Protein 6SER (pdb70)

Nearest PDB structures (foldseek):
  6ser-assembly1_A  TM=1.004E+00  e=2.095E-51  Homo sapiens
  2e3p-assembly2_B  TM=8.340E-01  e=2.502E-14  Homo sapiens
  2e3r-assembly2_B  TM=8.318E-01  e=3.324E-14  Homo sapiens
  2e3n-assembly1_A  TM=8.398E-01  e=6.956E-14  Homo sapiens
  6l1m-assembly1_A  TM=8.044E-01  e=4.265E-11  Homo sapiens

B-factor: mean 44.89, std 17.05, range [19.49, 134.87]

Secondary structure (DSSP, 8-state):
--S-SS------HHHHHHHHHHHH--TTEEEEEEETTEEEEEETT--TTSPPPEEEEEEESSS-HHHHHHHHH-HHHHHHH-SSEEEEEEEEEEETTEEEEEEEE---TTSPEEEEEEEEEEEEETTEEEEEEEEEE-TT----TTEEE-EEEEEEEEEEE-STT-EEEEEEEEEE--TT--HHHHHHHHHHHHHHHHHHHHHHHHHHHHHHHTS-TT--TTT-GGG----B--GGG-EE--S--

Solvent-accessible surface area: 13038 Å² total; per-residue (Å²): 147,25,22,10,222,165,70,10,98,51,11,83,81,94,36,7,112,51,2,69,65,39,10,96,35,137,138,31,19,60,91,65,73,80,175,84,44,5,13,0,49,13,53,34,92,129,75,70,187,46,25,9,35,8,7,0,84,0,98,1,105,73,3,34,2,95,20,0,3,11,0,26,4,4,50,104,4,54,116,142,42,20,79,75,9,67,80,17,70,29,19,3,63,27,51,99,41,0,5,0,3,15,50,3,48,114,18,98,181,133,45,100,43,4,0,14,2,16,0,35,2,25,42,70,70,84,68,33,37,1,8,13,31,5,2,4,101,4,97,146,63,83,93,118,190,72,22,25,35,1,1,4,28,29,14,1,28,1,0,47,39,77,33,127,153,18,1,8,0,4,54,0,6,32,41,10,13,70,54,98,44,60,58,138,34,18,3,122,40,46,37,154,91,11,18,118,58,6,68,83,9,30,138,6,2,80,136,4,77,120,30,9,116,168,61,129,42,158,79,43,32,35,80,78,54,142,60,26,108,42,84,80,25,55,64,107,84,12,62,23,27,75,27,118,143

CATH classification: 3.30.530.20

InterPro domains:
  IPR002913 START domain [PF01852] (37-223)
  IPR002913 START domain [PS50848] (42-224)
  IPR002913 START domain [SM00234] (21-226)
  IPR023393 START-like domain superfamily [G3DSA:3.30.530.20] (23-224)
  IPR041951 STARD10, START domain [cd08871] (19-241)
  IPR051213 START domain-containing lipid transfer [PTHR19308] (19-250)

Radius of gyration: 17.37 Å; Cα contacts (8 Å, |Δi|>4): 476; chains: 1; bounding box: 48×38×47 Å

Organism: Homo sapiens (NCBI:txid9606)

Foldseek 3Di:
DCLDPPFHDDDDPVNQVVVVCVQPDDVQWDWDDDDDQKTKTWGNPPPLQDAIKIKIKGWQAFAFLVLLVLLVQPQPCCVVQPPFWDDKDWAFAADLFKGKIKTWGADPPVDFIEMFIWIWGKDADVRKIKIKIWGWAAPVDDDDPRHQYKTWHMWMKIWAGPDPRIIMIMIITTIGSPDPDRSSNVVVVCRVCVVVVVVSSSVSSVCPVVVCVVPVVVQRCNVVVVNDPGHYDHRVSMGRDDNPD

Structure (mmCIF, N/CA/C/O backbone):
data_6SER
#
_entry.id   6SER
#
_cell.length_a   68.336
_cell.length_b   101.199
_cell.length_c   125.750
_cell.angle_alpha   90.000
_cell.angle_beta   90.000
_cell.angle_gamma   90.000
#
_symmetry.space_group_name_H-M   'I 2 2 2'
#
loop_
_entity.id
_entity.type
_entity.pdbx_description
1 polymer 'START domain-containing protein 10'
2 non-polymer 'PHOSPHATE ION'
3 non-polymer DI(HYDROXYETHYL)ETHER
4 non-polymer 'TRIETHYLENE GLYCOL'
5 water water
#
loop_
_atom_site.group_PDB
_atom_site.id
_atom_site.type_symbol
_atom_site.label_atom_id
_atom_site.label_alt_id
_atom_site.label_comp_id
_atom_site.label_asym_id
_atom_site.label_entity_id
_atom_site.label_seq_id
_atom_site.pdbx_PDB_ins_code
_atom_site.Cartn_x
_atom_site.Cartn_y
_atom_site.Cartn_z
_atom_site.occupancy
_atom_site.B_iso_or_equiv
_atom_site.auth_seq_id
_atom_site.auth_comp_id
_atom_site.auth_asym_id
_atom_site.auth_atom_id
_atom_site.pdbx_PDB_model_num
ATOM 1 N N . PRO A 1 15 ? -1.423 7.103 29.299 1.00 79.27 15 PRO A N 1
ATOM 2 C CA . PRO A 1 15 ? -0.999 7.880 30.451 1.00 79.56 15 PRO A CA 1
ATOM 3 C C . PRO A 1 15 ? -1.475 7.236 31.749 1.00 89.51 15 PRO A C 1
ATOM 4 O O . PRO A 1 15 ? -2.450 6.516 31.695 1.00 92.18 15 PRO A O 1
ATOM 8 N N . VAL A 1 16 ? -0.761 7.509 32.845 1.00 89.98 16 VAL A N 1
ATOM 9 C CA . VAL A 1 16 ? -1.133 6.988 34.187 1.00 91.31 16 VAL A CA 1
ATOM 10 C C . VAL A 1 16 ? -2.584 7.373 34.398 1.00 84.71 16 VAL A C 1
ATOM 11 O O . VAL A 1 16 ? -3.355 6.473 34.757 1.00 87.58 16 VAL A O 1
ATOM 15 N N . LEU A 1 17 ? -2.820 8.668 34.278 1.00 85.57 17 LEU A N 1
ATOM 16 C CA . LEU A 1 17 ? -4.221 9.073 34.205 1.00 85.97 17 LEU A CA 1
ATOM 17 C C . LEU A 1 17 ? -4.644 8.089 33.105 1.00 100.49 17 LEU A C 1
ATOM 18 O O . LEU A 1 17 ? -4.021 8.077 32.031 1.00 94.37 17 LEU A O 1
ATOM 23 N N . GLY A 1 18 ? -5.691 7.306 33.313 1.00 98.61 18 GLY A N 1
ATOM 24 C CA . GLY A 1 18 ? -5.854 6.229 32.316 1.00 89.84 18 GLY A CA 1
ATOM 25 C C . GLY A 1 18 ? -7.188 6.114 31.638 1.00 98.94 18 GLY A C 1
ATOM 26 O O . GLY A 1 18 ? -8.123 6.782 32.020 1.00 98.48 18 GLY A O 1
ATOM 27 N N . ARG A 1 19 ? -7.215 5.405 30.528 1.00 99.87 19 ARG A N 1
ATOM 28 C CA . ARG A 1 19 ? -8.556 5.216 29.946 1.00 101.32 19 ARG A CA 1
ATOM 29 C C . ARG A 1 19 ? -9.121 3.941 30.568 1.00 90.27 19 ARG A C 1
ATOM 30 O O . ARG A 1 19 ? -10.344 3.812 30.528 1.00 88.15 19 ARG A O 1
ATOM 38 N N . GLU A 1 20 ? -8.290 3.106 31.208 1.00 84.16 20 GLU A N 1
ATOM 39 C CA . GLU A 1 20 ? -8.912 1.840 31.702 1.00 85.58 20 GLU A CA 1
ATOM 40 C C . GLU A 1 20 ? -9.075 1.748 33.227 1.00 84.58 20 GLU A C 1
ATOM 41 O O . GLU A 1 20 ? -10.192 1.390 33.652 1.00 87.83 20 GLU A O 1
ATOM 47 N N . SER A 1 21 ? -8.059 2.074 34.031 1.00 77.93 21 SER A N 1
ATOM 48 C CA . SER A 1 21 ? -8.262 1.983 35.491 1.00 66.67 21 SER A CA 1
ATOM 49 C C . SER A 1 21 ? -7.200 2.755 36.257 1.00 52.59 21 SER A C 1
ATOM 50 O O . SER A 1 21 ? -6.281 3.196 35.689 1.00 53.05 21 SER A O 1
ATOM 53 N N . VAL A 1 22 ? -7.416 2.903 37.538 1.00 47.40 22 VAL A N 1
ATOM 54 C CA . VAL A 1 22 ? -6.508 3.604 38.383 1.00 36.95 22 VAL A CA 1
ATOM 55 C C . VAL A 1 22 ? -5.272 2.799 38.657 1.00 42.31 22 VAL A C 1
ATOM 56 O O . VAL A 1 22 ? -5.357 1.653 38.939 1.00 39.51 22 VAL A O 1
ATOM 60 N N . GLN A 1 23 ? -4.121 3.433 38.571 1.00 31.61 23 GLN A N 1
ATOM 61 C CA . GLN A 1 23 ? -2.862 2.750 38.815 1.00 38.02 23 GLN A CA 1
ATOM 62 C C . GLN A 1 23 ? -2.008 3.551 39.777 1.00 40.03 23 GLN A C 1
ATOM 63 O O . GLN A 1 23 ? -1.938 4.777 39.672 1.00 38.86 23 GLN A O 1
ATOM 69 N N . VAL A 1 24 ? -1.344 2.865 40.700 1.00 41.89 24 VAL A N 1
ATOM 70 C CA . VAL A 1 24 ? -0.288 3.566 41.446 1.00 41.58 24 VAL A CA 1
ATOM 71 C C . VAL A 1 24 ? 0.925 3.727 40.537 1.00 41.90 24 VAL A C 1
ATOM 72 O O . VAL A 1 24 ? 1.285 2.779 39.815 1.00 31.82 24 VAL A O 1
ATOM 76 N N . PRO A 1 25 ? 1.528 4.912 40.472 1.00 39.05 25 PRO A N 1
ATOM 77 C CA . PRO A 1 25 ? 2.603 5.147 39.501 1.00 51.94 25 PRO A CA 1
ATOM 78 C C . PRO A 1 25 ? 3.735 4.145 39.660 1.00 58.54 25 PRO A C 1
ATOM 79 O O . PRO A 1 25 ? 4.224 3.906 40.765 1.00 46.22 25 PRO A O 1
ATOM 83 N N . ASP A 1 26 ? 4.134 3.537 38.549 1.00 118.80 26 ASP A N 1
ATOM 84 C CA . ASP A 1 26 ? 5.242 2.604 38.602 1.00 119.96 26 ASP A CA 1
ATOM 85 C C . ASP A 1 26 ? 6.537 3.338 38.278 1.00 122.55 26 ASP A C 1
ATOM 86 O O . ASP A 1 26 ? 6.569 4.561 38.126 1.00 134.87 26 ASP A O 1
ATOM 91 N N . ASP A 1 27 ? 7.621 2.576 38.165 1.00 110.84 27 ASP A N 1
ATOM 92 C CA . ASP A 1 27 ? 8.935 3.183 38.004 1.00 92.62 27 ASP A CA 1
ATOM 93 C C . ASP A 1 27 ? 9.047 3.937 36.686 1.00 87.80 27 ASP A C 1
ATOM 94 O O . ASP A 1 27 ? 9.716 4.972 36.609 1.00 81.09 27 ASP A O 1
ATOM 99 N N . GLN A 1 28 ? 8.398 3.435 35.637 1.00 90.92 28 GLN A N 1
ATOM 100 C CA . GLN A 1 28 ? 8.456 4.111 34.347 1.00 89.47 28 GLN A CA 1
ATOM 101 C C . GLN A 1 28 ? 7.699 5.435 34.373 1.00 88.74 28 GLN A C 1
ATOM 102 O O . GLN A 1 28 ? 8.102 6.387 33.695 1.00 88.17 28 GLN A O 1
ATOM 108 N N . ASP A 1 29 ? 6.618 5.527 35.158 1.00 89.05 29 ASP A N 1
ATOM 109 C CA . ASP A 1 29 ? 5.852 6.771 35.216 1.00 83.67 29 ASP A CA 1
ATOM 110 C C . ASP A 1 29 ? 6.678 7.899 35.820 1.00 78.42 29 ASP A C 1
ATOM 111 O O . ASP A 1 29 ? 6.637 9.036 35.338 1.00 78.79 29 ASP A O 1
ATOM 116 N N . PHE A 1 30 ? 7.504 7.573 36.787 1.00 70.98 30 PHE A N 1
ATOM 117 C CA . PHE A 1 30 ? 8.397 8.559 37.418 1.00 62.06 30 PHE A CA 1
ATOM 118 C C . PHE A 1 30 ? 9.454 8.983 36.403 1.00 55.76 30 PHE A C 1
ATOM 119 O O . PHE A 1 30 ? 9.803 10.106 36.318 1.00 50.17 30 PHE A O 1
ATOM 127 N N . ARG A 1 31 ? 9.925 8.043 35.608 1.00 62.58 31 ARG A N 1
ATOM 128 C CA . ARG A 1 31 ? 10.961 8.323 34.595 1.00 63.20 31 ARG A CA 1
ATOM 129 C C . ARG A 1 31 ? 10.383 9.214 33.497 1.00 55.69 31 ARG A C 1
ATOM 130 O O . ARG A 1 31 ? 10.957 10.193 33.164 1.00 39.20 31 ARG A O 1
ATOM 138 N N . SER A 1 32 ? 9.204 8.887 33.027 1.00 52.44 32 SER A N 1
ATOM 139 C CA . SER A 1 32 ? 8.570 9.672 31.964 1.00 52.62 32 SER A CA 1
ATOM 140 C C . SER A 1 32 ? 8.366 11.081 32.462 1.00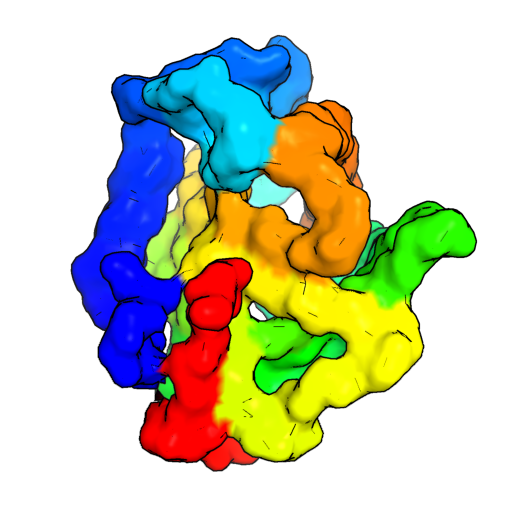 48.20 32 SER A C 1
ATOM 141 O O . SER A 1 32 ? 8.569 11.950 31.708 1.00 44.48 32 SER A O 1
ATOM 144 N N . PHE A 1 33 ? 7.879 11.226 33.676 1.00 40.85 33 PHE A N 1
ATOM 145 C CA . PHE A 1 33 ? 7.656 12.550 34.269 1.00 37.44 33 PHE A CA 1
ATOM 146 C C . PHE A 1 33 ? 8.959 13.323 34.346 1.00 32.52 33 PHE A C 1
ATOM 147 O O . PHE A 1 33 ? 8.986 14.375 33.919 1.00 36.42 33 PHE A O 1
ATOM 155 N N . ARG A 1 34 ? 10.006 12.759 34.866 1.00 31.83 34 ARG A N 1
ATOM 156 C CA . ARG A 1 34 ? 11.255 13.514 34.920 1.00 35.41 34 ARG A CA 1
ATOM 157 C C . ARG A 1 34 ? 11.740 13.855 33.518 1.00 44.52 34 ARG A C 1
ATOM 158 O O . ARG A 1 34 ? 12.146 14.991 33.243 1.00 40.21 34 ARG A O 1
ATOM 166 N N . SER A 1 35 ? 11.698 12.878 32.614 1.00 39.67 35 SER A N 1
ATOM 167 C CA . SER A 1 35 ? 12.088 13.137 31.237 1.00 42.95 35 SER A CA 1
ATOM 168 C C . SER A 1 35 ? 11.240 14.251 30.638 1.00 43.64 35 SER A C 1
ATOM 169 O O . SER A 1 35 ? 11.743 15.088 29.881 1.00 44.91 35 SER A O 1
ATOM 172 N N . GLU A 1 36 ? 9.959 14.304 31.005 1.00 36.57 36 GLU A N 1
ATOM 173 C CA . GLU A 1 36 ? 9.090 15.367 30.516 1.00 30.56 36 GLU A CA 1
ATOM 174 C C . GLU A 1 36 ? 9.558 16.731 31.014 1.00 45.37 36 GLU A C 1
ATOM 175 O O . GLU A 1 36 ? 9.560 17.712 30.260 1.00 44.26 36 GLU A O 1
ATOM 181 N N . CYS A 1 37 ? 9.964 16.809 32.284 1.00 39.04 37 CYS A N 1
ATOM 182 C CA . CYS A 1 37 ? 10.453 18.071 32.838 1.00 43.22 37 CYS A CA 1
ATOM 183 C C . CYS A 1 37 ? 11.744 18.519 32.159 1.00 36.42 37 CYS A C 1
ATOM 184 O O . CYS A 1 37 ? 11.890 19.696 31.811 1.00 41.23 37 CYS A O 1
ATOM 187 N N . GLU A 1 38 ? 12.685 17.592 31.955 1.00 36.21 38 GLU A N 1
ATOM 188 C CA . GLU A 1 38 ? 13.980 17.927 31.368 1.00 43.03 38 GLU A CA 1
ATOM 189 C C . GLU A 1 38 ? 13.903 18.164 29.862 1.00 49.93 38 GLU A C 1
ATOM 190 O O . GLU A 1 38 ? 14.833 18.744 29.287 1.00 50.03 38 GLU A O 1
ATOM 196 N N . ALA A 1 39 ? 12.835 17.713 29.210 1.00 46.57 39 ALA A N 1
ATOM 197 C CA . ALA A 1 39 ? 12.726 17.853 27.767 1.00 43.36 39 ALA A CA 1
ATOM 198 C C . ALA A 1 39 ? 12.493 19.309 27.385 1.00 46.43 39 ALA A C 1
ATOM 199 O O . ALA A 1 39 ? 11.752 20.034 28.055 1.00 42.21 39 ALA A O 1
ATOM 201 N N . GLU A 1 40 ? 13.136 19.742 26.303 1.00 39.80 40 GLU A N 1
ATOM 202 C CA . GLU A 1 40 ? 12.895 21.072 25.757 1.00 40.02 40 GLU A CA 1
ATOM 203 C C . GLU A 1 40 ? 12.227 21.053 24.399 1.00 35.71 40 GLU A C 1
ATOM 204 O O . GLU A 1 40 ? 11.410 21.932 24.116 1.00 36.27 40 GLU A O 1
ATOM 210 N N . VAL A 1 41 ? 12.572 20.092 23.542 1.00 36.89 41 VAL A N 1
ATOM 211 C CA . VAL A 1 41 ? 11.884 19.971 22.269 1.00 45.68 41 VAL A CA 1
ATOM 212 C C . VAL A 1 41 ? 10.400 19.764 22.529 1.00 53.91 41 VAL A C 1
ATOM 213 O O . VAL A 1 41 ? 9.999 19.017 23.435 1.00 45.00 41 VAL A O 1
ATOM 217 N N . GLY A 1 42 ? 9.573 20.449 21.746 1.00 51.36 42 GLY A N 1
ATOM 218 C CA . GLY A 1 42 ? 8.151 20.435 21.959 1.00 49.36 42 GLY A CA 1
ATOM 219 C C . GLY A 1 42 ? 7.667 21.401 23.013 1.00 50.25 42 GLY A C 1
ATOM 220 O O . GLY A 1 42 ? 6.472 21.395 23.331 1.00 52.47 42 GLY A O 1
ATOM 221 N N . TRP A 1 43 ? 8.555 22.215 23.573 1.00 44.25 43 TRP A N 1
ATOM 222 C CA . TRP A 1 43 ? 8.193 23.277 24.500 1.00 47.24 43 TRP A CA 1
ATOM 223 C C . TRP A 1 43 ? 8.693 24.609 23.958 1.00 44.81 43 TRP A C 1
ATOM 224 O O . TRP A 1 43 ? 9.827 24.713 23.482 1.00 50.54 43 TRP A O 1
ATOM 235 N N . ASN A 1 44 ? 7.844 25.623 24.035 1.00 40.57 44 ASN A N 1
ATOM 236 C CA . ASN A 1 44 ? 8.208 26.978 23.661 1.00 41.11 44 ASN A CA 1
ATOM 237 C C . ASN A 1 44 ? 8.329 27.814 24.921 1.00 45.23 44 ASN A C 1
ATOM 238 O O . ASN A 1 44 ? 7.463 27.744 25.799 1.00 45.04 44 ASN A O 1
ATOM 243 N N . LEU A 1 45 ? 9.404 28.588 25.009 1.00 45.23 45 LEU A N 1
ATOM 244 C CA . LEU A 1 45 ? 9.569 29.525 26.105 1.00 45.67 45 LEU A CA 1
ATOM 245 C C . LEU A 1 45 ? 8.574 30.669 25.960 1.00 42.18 45 LEU A C 1
ATOM 246 O O . LEU A 1 45 ? 8.353 31.189 24.865 1.00 48.12 45 LEU A O 1
ATOM 251 N N . THR A 1 46 ? 7.988 31.063 27.081 1.00 39.66 46 THR A N 1
ATOM 252 C CA . THR A 1 46 ? 6.939 32.069 27.158 1.00 41.34 46 THR A CA 1
ATOM 253 C C . THR A 1 46 ? 7.275 33.201 28.118 1.00 43.65 46 THR A C 1
ATOM 254 O O . THR A 1 46 ? 6.773 34.316 27.949 1.00 47.47 46 THR A O 1
ATOM 258 N N . TYR A 1 47 ? 8.138 32.945 29.099 1.00 43.13 47 TYR A N 1
ATOM 259 C CA . TYR A 1 47 ? 8.525 33.912 30.112 1.00 35.13 47 TYR A CA 1
ATOM 260 C C . TYR A 1 47 ? 9.884 33.484 30.649 1.00 48.65 47 TYR A C 1
ATOM 261 O O . TYR A 1 47 ? 10.218 32.296 30.640 1.00 46.97 47 TYR A O 1
ATOM 270 N N . SER A 1 48 ? 10.673 34.463 31.098 1.00 52.87 48 SER A N 1
ATOM 271 C CA . SER A 1 48 ? 11.999 34.194 31.649 1.00 49.70 48 SER A CA 1
ATOM 272 C C . SER A 1 48 ? 12.576 35.443 32.303 1.00 58.27 48 SER A C 1
ATOM 273 O O . SER A 1 48 ? 13.152 36.299 31.623 1.00 63.59 48 SER A O 1
ATOM 276 N N . ARG A 1 49 ? 12.433 35.549 33.620 1.00 53.81 49 ARG A N 1
ATOM 277 C CA . ARG A 1 49 ? 12.888 36.721 34.354 1.00 58.01 49 ARG A CA 1
ATOM 278 C C . ARG A 1 49 ? 13.213 36.302 35.778 1.00 65.89 49 ARG A C 1
ATOM 279 O O . ARG A 1 49 ? 12.378 35.688 36.448 1.00 67.81 49 ARG A O 1
ATOM 287 N N . ALA A 1 50 ? 14.424 36.625 36.227 1.00 68.89 50 ALA A N 1
ATOM 288 C CA . ALA A 1 50 ? 14.822 36.424 37.619 1.00 69.28 50 ALA A CA 1
ATOM 289 C C . ALA A 1 50 ? 14.731 34.950 38.015 1.00 70.86 50 ALA A C 1
ATOM 290 O O . ALA A 1 50 ? 14.128 34.592 39.031 1.00 67.06 50 ALA A O 1
ATOM 292 N N . GLY A 1 51 ? 15.332 34.090 37.191 1.00 59.86 51 GLY A N 1
ATOM 293 C CA . GLY A 1 51 ? 15.413 32.672 37.476 1.00 57.74 51 GLY A CA 1
ATOM 294 C C . GLY A 1 51 ? 14.136 31.871 37.292 1.00 56.27 51 GLY A C 1
ATOM 295 O O . GLY A 1 51 ? 14.168 30.649 37.473 1.00 52.78 51 GLY A O 1
ATOM 296 N N . VAL A 1 52 ? 13.017 32.502 36.948 1.00 49.68 52 VAL A N 1
ATOM 297 C CA . VAL A 1 52 ? 11.759 31.806 36.699 1.00 46.99 52 VAL A CA 1
ATOM 298 C C . VAL A 1 52 ? 11.485 31.820 35.202 1.00 50.19 52 VAL A C 1
ATOM 299 O O . VAL A 1 52 ? 11.492 32.889 34.578 1.00 47.47 52 VAL A O 1
ATOM 303 N N . SER A 1 53 ? 11.228 30.641 34.631 1.00 40.42 53 SER A N 1
ATOM 304 C CA . SER A 1 53 ? 10.832 30.531 33.231 1.00 44.11 53 SER A CA 1
ATOM 305 C C . SER A 1 53 ? 9.582 29.671 33.098 1.00 45.53 53 SER A C 1
ATOM 306 O O . SER A 1 53 ? 9.349 28.748 33.886 1.00 42.69 53 SER A O 1
ATOM 309 N N . VAL A 1 54 ? 8.783 29.986 32.079 1.00 33.64 54 VAL A N 1
ATOM 310 C CA . VAL A 1 54 ? 7.535 29.292 31.777 1.00 37.00 54 VAL A CA 1
ATOM 311 C C . VAL A 1 54 ? 7.591 28.798 30.334 1.00 38.82 54 VAL A C 1
ATOM 312 O O . VAL A 1 54 ? 7.919 29.566 29.422 1.00 38.22 54 VAL A O 1
ATOM 316 N N . TRP A 1 55 ? 7.285 27.516 30.133 1.00 37.47 55 TRP A N 1
ATOM 317 C CA . TRP A 1 55 ? 7.155 26.919 28.813 1.00 36.02 55 TRP A CA 1
ATOM 318 C C . TRP A 1 55 ? 5.728 26.422 28.597 1.00 45.49 55 TRP A C 1
ATOM 319 O O . TRP A 1 55 ? 4.971 26.201 29.548 1.00 33.19 55 TRP A O 1
ATOM 330 N N . VAL A 1 56 ? 5.351 26.314 27.353 1.00 40.34 56 VAL A N 1
ATOM 331 C CA . VAL A 1 56 ? 4.054 25.837 26.994 1.00 46.11 56 VAL A CA 1
ATOM 332 C C . VAL A 1 56 ? 4.269 24.779 25.939 1.00 41.56 56 VAL A C 1
ATOM 333 O O . VAL A 1 56 ? 5.143 24.909 25.151 1.00 51.45 56 VAL A O 1
ATOM 337 N N . GLN A 1 57 ? 3.496 23.717 25.942 1.00 46.55 57 GLN A N 1
ATOM 338 C CA . GLN A 1 57 ? 3.698 22.647 24.949 1.00 56.95 57 GLN A CA 1
ATOM 339 C C . GLN A 1 57 ? 3.445 23.156 23.538 1.00 69.15 57 GLN A C 1
ATOM 340 O O . GLN A 1 57 ? 2.398 23.686 23.266 1.00 74.83 57 GLN A O 1
ATOM 346 N N . ALA A 1 58 ? 4.513 23.040 22.770 1.00 74.57 58 ALA A N 1
ATOM 347 C CA . ALA A 1 58 ? 4.658 23.557 21.410 1.00 68.35 58 ALA A CA 1
ATOM 348 C C . ALA A 1 58 ? 3.738 22.766 20.538 1.00 76.83 58 ALA A C 1
ATOM 349 O O . ALA A 1 58 ? 4.151 21.747 20.030 1.00 82.38 58 ALA A O 1
ATOM 351 N N . VAL A 1 59 ? 2.518 23.250 20.515 1.00 81.24 59 VAL A N 1
ATOM 352 C CA . VAL A 1 59 ? 1.395 22.781 19.669 1.00 85.74 59 VAL A CA 1
ATOM 353 C C . VAL A 1 59 ? 0.592 24.041 19.363 1.00 88.69 59 VAL A C 1
ATOM 354 O O . VAL A 1 59 ? -0.075 24.062 18.346 1.00 88.72 59 VAL A O 1
ATOM 358 N N . GLU A 1 60 ? 0.611 25.026 20.277 1.00 89.19 60 GLU A N 1
ATOM 359 C CA . GLU A 1 60 ? -0.091 26.348 20.278 1.00 84.32 60 GLU A CA 1
ATOM 360 C C . GLU A 1 60 ? -1.367 26.350 19.419 1.00 88.96 60 GLU A C 1
ATOM 361 O O . GLU A 1 60 ? -1.503 27.190 18.538 1.00 92.82 60 GLU A O 1
ATOM 367 N N . MET A 1 61 ? -2.261 25.417 19.729 1.00 89.65 61 MET A N 1
ATOM 368 C CA . MET A 1 61 ? -3.581 25.155 19.142 1.00 88.40 61 MET A CA 1
ATOM 369 C C . MET A 1 61 ? -4.455 25.595 20.285 1.00 85.82 61 MET A C 1
ATOM 370 O O . MET A 1 61 ? -4.524 24.841 21.246 1.00 84.69 61 MET A O 1
ATOM 375 N N . ASP A 1 62 ? -5.063 26.765 20.200 1.00 84.02 62 ASP A N 1
ATOM 376 C CA . ASP A 1 62 ? -5.673 27.260 21.453 1.00 81.56 62 ASP A CA 1
ATOM 377 C C . ASP A 1 62 ? -7.010 26.587 21.723 1.00 80.80 62 ASP A C 1
ATOM 378 O O . ASP A 1 62 ? -7.595 26.879 22.729 1.00 76.56 62 ASP A O 1
ATOM 383 N N . ARG A 1 63 ? -7.436 25.670 20.871 1.00 76.11 63 ARG A N 1
ATOM 384 C CA . ARG A 1 63 ? -8.672 25.013 21.222 1.00 65.84 63 ARG A CA 1
ATOM 385 C C . ARG A 1 63 ? -8.574 24.042 22.419 1.00 67.65 63 ARG A C 1
ATOM 386 O O . ARG A 1 63 ? -9.490 23.907 23.172 1.00 64.10 63 ARG A O 1
ATOM 394 N N . THR A 1 64 ? -7.458 23.364 22.572 1.00 63.12 64 THR A N 1
ATOM 395 C CA . THR A 1 64 ? -7.259 22.344 23.588 1.00 66.15 64 THR A CA 1
ATOM 396 C C . THR A 1 64 ? -6.544 22.901 24.816 1.00 54.30 64 THR A C 1
ATOM 397 O O . THR A 1 64 ? -6.034 24.024 24.837 1.00 50.39 64 THR A O 1
ATOM 401 N N . LEU A 1 65 ? -6.508 22.078 25.854 1.00 46.81 65 LEU A N 1
ATOM 402 C CA . LEU A 1 65 ? -5.843 22.447 27.092 1.00 50.41 65 LEU A CA 1
ATOM 403 C C . LEU A 1 65 ? -4.357 22.137 26.975 1.00 43.27 65 LEU A C 1
ATOM 404 O O . LEU A 1 65 ? -3.974 20.997 26.693 1.00 42.31 65 LEU A O 1
ATOM 409 N N . HIS A 1 66 ? -3.524 23.146 27.183 1.00 41.07 66 HIS A N 1
ATOM 410 C CA . HIS A 1 66 ? -2.088 22.988 27.015 1.00 44.08 66 HIS A CA 1
ATOM 411 C C . HIS A 1 66 ? -1.425 22.587 28.325 1.00 43.54 66 HIS A C 1
ATOM 412 O O . HIS A 1 66 ? -1.813 23.048 29.403 1.00 45.85 66 HIS A O 1
ATOM 419 N N . LYS A 1 67 ? -0.435 21.706 28.221 1.00 41.27 67 LYS A N 1
ATOM 420 C CA . LYS A 1 67 ? 0.452 21.439 29.340 1.00 44.41 67 LYS A CA 1
ATOM 421 C C . LYS A 1 67 ? 1.365 22.637 29.571 1.00 48.23 67 LYS A C 1
ATOM 422 O O . LYS A 1 67 ? 1.857 23.253 28.624 1.00 43.70 67 LYS A O 1
ATOM 428 N N . ILE A 1 68 ? 1.575 22.971 30.843 1.00 43.19 68 ILE A N 1
ATOM 429 C CA . ILE A 1 68 ? 2.368 24.121 31.264 1.00 37.76 68 ILE A CA 1
ATOM 430 C C . ILE A 1 68 ? 3.556 23.604 32.062 1.00 41.51 68 ILE A C 1
ATOM 431 O O . ILE A 1 68 ? 3.433 22.629 32.810 1.00 39.99 68 ILE A O 1
ATOM 436 N N . LYS A 1 69 ? 4.704 24.253 31.900 1.00 35.45 69 LYS A N 1
ATOM 437 C CA . LYS A 1 69 ? 5.921 23.896 32.617 1.00 35.02 69 LYS A CA 1
ATOM 438 C C . LYS A 1 69 ? 6.534 25.165 33.185 1.00 33.35 69 LYS A C 1
ATOM 439 O O . LYS A 1 69 ? 6.663 26.166 32.474 1.00 35.12 69 LYS A O 1
ATOM 445 N N . CYS A 1 70 ? 6.896 25.143 34.462 1.00 32.19 70 CYS A N 1
ATOM 446 C CA . CYS A 1 70 ? 7.496 26.315 35.092 1.00 33.15 70 CYS A CA 1
ATOM 447 C C . CYS A 1 70 ? 8.692 25.884 35.930 1.00 37.44 70 CYS A C 1
ATOM 448 O O . CYS A 1 70 ? 8.564 25.030 36.813 1.00 40.64 70 CYS A O 1
ATOM 451 N N . ARG A 1 71 ? 9.844 26.486 35.654 1.00 33.23 71 ARG A N 1
ATOM 452 C CA . ARG A 1 71 ? 11.113 26.139 36.273 1.00 28.84 71 ARG A CA 1
ATOM 453 C C . ARG A 1 71 ? 11.606 27.322 37.096 1.00 41.47 71 ARG A C 1
ATOM 454 O O . ARG A 1 71 ? 11.526 28.473 36.654 1.00 37.85 71 ARG A O 1
ATOM 462 N N . MET A 1 72 ? 12.099 27.046 38.301 1.00 39.84 72 MET A N 1
ATOM 463 C CA . MET A 1 72 ? 12.544 28.116 39.185 1.00 41.24 72 MET A CA 1
ATOM 464 C C . MET A 1 72 ? 13.814 27.716 39.919 1.00 41.90 72 MET A C 1
ATOM 465 O O . MET A 1 72 ? 13.855 26.682 40.592 1.00 39.01 72 MET A O 1
ATOM 470 N N . GLU A 1 73 ? 14.838 28.551 39.798 1.00 41.54 73 GLU A N 1
ATOM 471 C CA . GLU A 1 73 ? 16.116 28.330 40.454 1.00 42.36 73 GLU A CA 1
ATOM 472 C C . GLU A 1 73 ? 16.045 28.887 41.869 1.00 50.19 73 GLU A C 1
ATOM 473 O O . GLU A 1 73 ? 15.710 30.061 42.063 1.00 49.21 73 GLU A O 1
ATOM 479 N N . CYS A 1 74 ? 16.341 28.046 42.853 1.00 44.02 74 CYS A N 1
ATOM 480 C CA . CYS A 1 74 ? 16.312 28.434 44.261 1.00 47.55 74 CYS A CA 1
ATOM 481 C C . CYS A 1 74 ? 17.751 28.423 44.764 1.00 52.04 74 CYS A C 1
ATOM 482 O O . CYS A 1 74 ? 18.313 27.359 45.048 1.00 48.36 74 CYS A O 1
ATOM 485 N N . CYS A 1 75 ? 18.351 29.607 44.864 1.00 47.05 75 CYS A N 1
ATOM 486 C CA . CYS A 1 75 ? 19.773 29.665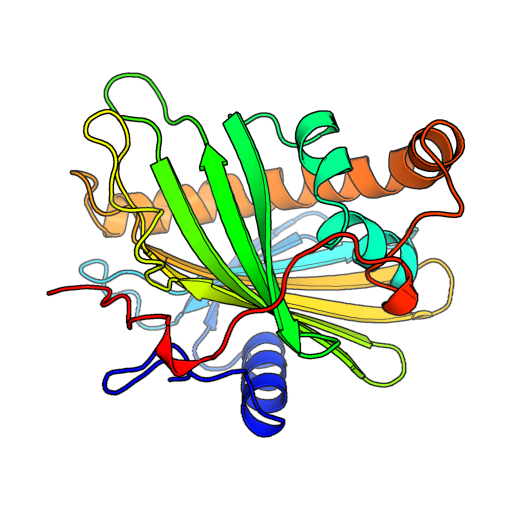 45.173 1.00 57.16 75 CYS A CA 1
ATOM 487 C C . CYS A 1 75 ? 20.063 29.400 46.643 1.00 54.27 75 CYS A C 1
ATOM 488 O O . CYS A 1 75 ? 21.165 28.944 46.963 1.00 56.82 75 CYS A O 1
ATOM 491 N N . ASP A 1 76 ? 19.094 29.639 47.539 1.00 49.71 76 ASP A N 1
ATOM 492 C CA . ASP A 1 76 ? 19.353 29.603 48.974 1.00 48.88 76 ASP A CA 1
ATOM 493 C C . ASP A 1 76 ? 18.352 28.745 49.743 1.00 53.94 76 ASP A C 1
ATOM 494 O O . ASP A 1 76 ? 18.200 28.932 50.955 1.00 51.68 76 ASP A O 1
ATOM 499 N N . VAL A 1 77 ? 17.656 27.820 49.083 1.00 42.16 77 VAL A N 1
ATOM 500 C CA . VAL A 1 77 ? 16.873 26.831 49.826 1.00 43.29 77 VAL A CA 1
ATOM 501 C C . VAL A 1 77 ? 17.270 25.438 49.346 1.00 35.61 77 VAL A C 1
ATOM 502 O O . VAL A 1 77 ? 17.381 25.200 48.135 1.00 42.61 77 VAL A O 1
ATOM 506 N N . PRO A 1 78 ? 17.540 24.502 50.249 1.00 35.68 78 PRO A N 1
ATOM 507 C CA . PRO A 1 78 ? 17.923 23.154 49.822 1.00 42.33 78 PRO A CA 1
ATOM 508 C C . PRO A 1 78 ? 16.726 22.358 49.321 1.00 34.56 78 PRO A C 1
ATOM 509 O O . PRO A 1 78 ? 15.568 22.660 49.619 1.00 35.57 78 PRO A O 1
ATOM 513 N N . ALA A 1 79 ? 17.041 21.320 48.538 1.00 31.39 79 ALA A N 1
ATOM 514 C CA . ALA A 1 79 ? 16.010 20.472 47.945 1.00 35.71 79 ALA A CA 1
ATOM 515 C C . ALA A 1 79 ? 15.101 19.854 49.004 1.00 39.55 79 ALA A C 1
ATOM 516 O O . ALA A 1 79 ? 13.889 19.735 48.794 1.00 26.69 79 ALA A O 1
ATOM 518 N N . GLU A 1 80 ? 15.671 19.437 50.142 1.00 32.19 80 GLU A N 1
ATOM 519 C CA . GLU A 1 80 ? 14.873 18.788 51.177 1.00 29.95 80 GLU A CA 1
ATOM 520 C C . GLU A 1 80 ? 13.846 19.741 51.765 1.00 33.07 80 GLU A C 1
ATOM 521 O O . GLU A 1 80 ? 12.745 19.314 52.127 1.00 37.24 80 GLU A O 1
ATOM 527 N N . THR A 1 81 ? 14.176 21.029 51.859 1.00 30.02 81 THR A N 1
ATOM 528 C CA . THR A 1 81 ? 13.210 21.993 52.376 1.00 31.11 81 THR A CA 1
ATOM 529 C C . THR A 1 81 ? 12.067 22.205 51.392 1.00 37.23 81 THR A C 1
ATOM 530 O O . THR A 1 81 ? 10.891 22.211 51.778 1.00 32.57 81 THR A O 1
ATOM 534 N N . LEU A 1 82 ? 12.391 22.367 50.113 1.00 32.07 82 LEU A N 1
ATOM 535 C CA . LEU A 1 82 ? 11.344 22.447 49.106 1.00 33.44 82 LEU A CA 1
ATOM 536 C C . LEU A 1 82 ? 10.489 21.180 49.106 1.00 28.19 82 LEU A C 1
ATOM 537 O O . LEU A 1 82 ? 9.269 21.247 48.932 1.00 25.53 82 LEU A O 1
ATOM 542 N N . TYR A 1 83 ? 11.106 20.022 49.362 1.00 25.93 83 TYR A N 1
ATOM 543 C CA . TYR A 1 83 ? 10.364 18.763 49.411 1.00 25.89 83 TYR A CA 1
ATOM 544 C C . TYR A 1 83 ? 9.369 18.752 50.570 1.00 31.43 83 TYR A C 1
ATOM 545 O O . TYR A 1 83 ? 8.201 18.384 50.394 1.00 27.98 83 TYR A O 1
ATOM 554 N N . ASP A 1 84 ? 9.816 19.160 51.766 1.00 21.83 84 ASP A N 1
ATOM 555 C CA . ASP A 1 84 ? 8.918 19.242 52.918 1.00 25.96 84 ASP A CA 1
ATOM 556 C C . ASP A 1 84 ? 7.727 20.141 52.627 1.00 28.24 84 ASP A C 1
ATOM 557 O O . ASP A 1 84 ? 6.585 19.823 52.998 1.00 25.56 84 ASP A O 1
ATOM 562 N N . VAL A 1 85 ? 7.975 21.274 51.968 1.00 24.22 85 VAL A N 1
ATOM 563 C CA . VAL A 1 85 ? 6.921 22.257 51.740 1.00 30.14 85 VAL A CA 1
ATOM 564 C C . VAL A 1 85 ? 5.874 21.706 50.781 1.00 30.72 85 VAL A C 1
ATOM 565 O O . VAL A 1 85 ? 4.667 21.873 50.992 1.00 29.61 85 VAL A O 1
ATOM 569 N N . LEU A 1 86 ? 6.317 21.030 49.720 1.00 19.84 86 LEU A N 1
ATOM 570 C CA . LEU A 1 86 ? 5.362 20.396 48.821 1.00 26.19 86 LEU A CA 1
ATOM 571 C C . LEU A 1 86 ? 4.558 19.311 49.527 1.00 30.06 86 LEU A C 1
ATOM 572 O O . LEU A 1 86 ? 3.377 19.127 49.221 1.00 33.77 86 LEU A O 1
ATOM 577 N N . HIS A 1 87 ? 5.163 18.604 50.482 1.00 27.27 87 HIS A N 1
ATOM 578 C CA . HIS A 1 87 ? 4.471 17.507 51.149 1.00 26.30 87 HIS A CA 1
ATOM 579 C C . HIS A 1 87 ? 3.539 17.980 52.261 1.00 27.39 87 HIS A C 1
ATOM 580 O O . HIS A 1 87 ? 2.545 17.307 52.547 1.00 33.11 87 HIS A O 1
ATOM 587 N N . ASP A 1 88 ? 3.831 19.122 52.893 1.00 27.78 88 ASP A N 1
ATOM 588 C CA . ASP A 1 88 ? 3.193 19.507 54.155 1.00 26.91 88 ASP A CA 1
ATOM 589 C C . ASP A 1 88 ? 1.801 20.064 53.898 1.00 23.62 88 ASP A C 1
ATOM 590 O O . ASP A 1 88 ? 1.618 21.270 53.724 1.00 28.12 88 ASP A O 1
ATOM 595 N N . ILE A 1 89 ? 0.799 19.177 53.925 1.00 24.74 89 ILE A N 1
ATOM 596 C CA . ILE A 1 89 ? -0.593 19.590 53.719 1.00 30.73 89 ILE A CA 1
ATOM 597 C C . ILE A 1 89 ? -0.989 20.683 54.700 1.00 29.63 89 ILE A C 1
ATOM 598 O O . ILE A 1 89 ? -1.652 21.659 54.328 1.00 30.32 89 ILE A O 1
ATOM 603 N N . GLU A 1 90 ? -0.592 20.538 55.967 1.00 26.26 90 GLU A N 1
ATOM 604 C CA . GLU A 1 90 ? -0.992 21.500 56.990 1.00 30.82 90 GLU A CA 1
ATOM 605 C C . GLU A 1 90 ? -0.472 22.899 56.683 1.00 31.36 90 GLU A C 1
ATOM 606 O O . GLU A 1 90 ? -1.200 23.887 56.833 1.00 30.46 90 GLU A O 1
ATOM 612 N N . TYR A 1 91 ? 0.797 23.000 56.277 1.00 26.59 91 TYR A N 1
ATOM 613 C CA . TYR A 1 91 ? 1.424 24.274 55.931 1.00 33.15 91 TYR A CA 1
ATOM 614 C C . TYR A 1 91 ? 0.771 24.964 54.731 1.00 33.66 91 TYR A C 1
ATOM 615 O O . TYR A 1 91 ? 0.864 26.189 54.629 1.00 32.18 91 TYR A O 1
ATOM 624 N N . ARG A 1 92 ? 0.122 24.214 53.827 1.00 31.22 92 ARG A N 1
ATOM 625 C CA . ARG A 1 92 ? -0.495 24.819 52.645 1.00 36.51 92 ARG A CA 1
ATOM 626 C C . ARG A 1 92 ? -1.398 25.981 53.019 1.00 34.29 92 ARG A C 1
ATOM 627 O O . ARG A 1 92 ? -1.363 27.037 52.381 1.00 34.96 92 ARG A O 1
ATOM 635 N N . LYS A 1 93 ? -2.213 25.813 54.054 1.00 27.86 93 LYS A N 1
ATOM 636 C CA . LYS A 1 93 ? -3.118 26.892 54.433 1.00 36.13 93 LYS A CA 1
ATOM 637 C C . LYS A 1 93 ? -2.390 28.104 54.989 1.00 39.39 93 LYS A C 1
ATOM 638 O O . LYS A 1 93 ? -2.983 29.180 55.061 1.00 39.08 93 LYS A O 1
ATOM 644 N N . LYS A 1 94 ? -1.127 27.959 55.385 1.00 35.32 94 LYS A N 1
ATOM 645 C CA . LYS A 1 94 ? -0.393 29.112 55.886 1.00 41.73 94 LYS A CA 1
ATOM 646 C C . LYS A 1 94 ? 0.003 30.058 54.755 1.00 41.25 94 LYS A C 1
ATOM 647 O O . LYS A 1 94 ? -0.141 31.278 54.896 1.00 39.78 94 LYS A O 1
ATOM 653 N N . TRP A 1 95 ? 0.481 29.524 53.621 1.00 31.43 95 TRP A N 1
ATOM 654 C CA . TRP A 1 95 ? 1.007 30.353 52.540 1.00 35.11 95 TRP A CA 1
ATOM 655 C C . TRP A 1 95 ? 0.196 30.338 51.245 1.00 40.63 95 TRP A C 1
ATOM 656 O O . TRP A 1 95 ? 0.458 31.176 50.377 1.00 37.88 95 TRP A O 1
ATOM 667 N N . ASP A 1 96 ? -0.748 29.416 51.073 1.00 39.02 96 ASP A N 1
ATOM 668 C CA . ASP A 1 96 ? -1.546 29.326 49.848 1.00 41.77 96 ASP A CA 1
ATOM 669 C C . ASP A 1 96 ? -2.813 30.146 50.066 1.00 43.86 96 ASP A C 1
ATOM 670 O O . ASP A 1 96 ? -3.699 29.748 50.829 1.00 44.17 96 ASP A O 1
ATOM 675 N N . SER A 1 97 ? -2.897 31.295 49.398 1.00 41.66 97 SER A N 1
ATOM 676 C CA . SER A 1 97 ? -4.010 32.208 49.624 1.00 52.10 97 SER A CA 1
ATOM 677 C C . SER A 1 97 ? -5.300 31.772 48.939 1.00 43.79 97 SER 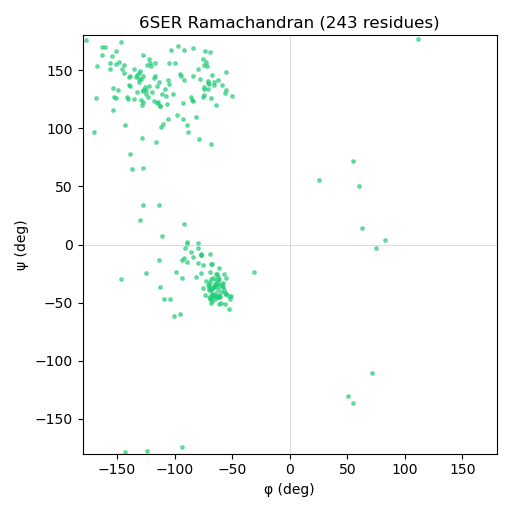A C 1
ATOM 678 O O . SER A 1 97 ? -6.348 32.366 49.207 1.00 49.18 97 SER A O 1
ATOM 681 N N . ASN A 1 98 ? -5.260 30.747 48.088 1.00 41.00 98 ASN A N 1
ATOM 682 C CA . ASN A 1 98 ? -6.460 30.282 47.405 1.00 45.23 98 ASN A CA 1
ATOM 683 C C . ASN A 1 98 ? -7.120 29.060 48.043 1.00 44.53 98 ASN A C 1
ATOM 684 O O . ASN A 1 98 ? -8.326 28.866 47.856 1.00 42.71 98 ASN A O 1
ATOM 689 N N . VAL A 1 99 ? -6.380 28.244 48.796 1.00 36.50 99 VAL A N 1
ATOM 690 C CA . VAL A 1 99 ? -6.908 26.967 49.263 1.00 35.00 99 VAL A CA 1
ATOM 691 C C . VAL A 1 99 ? -8.063 27.184 50.238 1.00 40.01 99 VAL A C 1
ATOM 692 O O . VAL A 1 99 ? -8.019 28.065 51.110 1.00 33.92 99 VAL A O 1
ATOM 696 N N . ILE A 1 100 ? -9.118 26.384 50.084 1.00 30.65 100 ILE A N 1
ATOM 697 C CA . ILE A 1 100 ? -10.238 26.386 51.020 1.00 37.56 100 ILE A CA 1
ATOM 698 C C . ILE A 1 100 ? -9.990 25.279 52.032 1.00 37.17 100 ILE A C 1
ATOM 699 O O . ILE A 1 100 ? -9.879 25.517 53.240 1.00 34.14 100 ILE A O 1
ATOM 704 N N . GLU A 1 101 ? -9.890 24.062 51.518 1.00 30.84 101 GLU A N 1
ATOM 705 C CA . GLU A 1 101 ? -9.782 22.839 52.290 1.00 32.91 101 GLU A CA 1
ATOM 706 C C . GLU A 1 101 ? -8.758 21.962 51.586 1.00 32.86 101 GLU A C 1
ATOM 707 O O . GLU A 1 101 ? -8.760 21.889 50.353 1.00 32.85 101 GLU A O 1
ATOM 713 N N . THR A 1 102 ? -7.869 21.322 52.347 1.00 28.54 102 THR A N 1
ATOM 714 C CA . THR A 1 102 ? -6.993 20.318 51.750 1.00 28.29 102 THR A CA 1
ATOM 715 C C . THR A 1 102 ? -6.584 19.319 52.822 1.00 29.88 102 THR A C 1
ATOM 716 O O . THR A 1 102 ? -6.218 19.711 53.932 1.00 30.39 102 THR A O 1
ATOM 720 N N . PHE A 1 103 ? -6.647 18.034 52.485 1.00 23.36 103 PHE A N 1
ATOM 721 C CA . PHE A 1 103 ? -6.318 16.974 53.432 1.00 25.77 103 PHE A CA 1
ATOM 722 C C . PHE A 1 103 ? -6.177 15.674 52.666 1.00 29.61 103 PHE A C 1
ATOM 723 O O . PHE A 1 103 ? -6.776 15.504 51.602 1.00 25.30 103 PHE A O 1
ATOM 731 N N . ASP A 1 104 ? -5.385 14.761 53.213 1.00 27.10 104 ASP A N 1
ATOM 732 C CA . ASP A 1 104 ? -5.307 13.428 52.636 1.00 29.13 104 ASP A CA 1
ATOM 733 C C . ASP A 1 104 ? -6.501 12.608 53.090 1.00 33.23 104 ASP A C 1
ATOM 734 O O . ASP A 1 104 ? -7.054 12.827 54.171 1.00 30.79 104 ASP A O 1
ATOM 739 N N . ILE A 1 105 ? -6.895 11.661 52.249 1.00 28.35 105 ILE A N 1
ATOM 740 C CA . ILE A 1 105 ? -8.067 10.828 52.486 1.00 27.25 105 ILE A CA 1
ATOM 741 C C . ILE A 1 105 ? -7.673 9.433 52.938 1.00 32.53 105 ILE A C 1
ATOM 742 O O . ILE A 1 105 ? -8.225 8.895 53.899 1.00 30.98 105 ILE A O 1
ATOM 747 N N . ALA A 1 106 ? -6.720 8.830 52.241 1.00 27.91 106 ALA A N 1
ATOM 748 C CA . ALA A 1 106 ? -6.327 7.466 52.537 1.00 28.16 106 ALA A CA 1
ATOM 749 C C . ALA A 1 106 ? -4.984 7.204 51.886 1.00 28.41 106 ALA A C 1
ATOM 750 O O . ALA A 1 106 ? -4.551 7.926 50.986 1.00 27.03 106 ALA A O 1
ATOM 752 N N . ARG A 1 107 ? -4.344 6.148 52.346 1.00 20.62 107 ARG A N 1
ATOM 753 C CA . ARG A 1 107 ? -3.053 5.729 51.843 1.00 31.57 107 ARG A CA 1
ATOM 754 C C . ARG A 1 107 ? -3.233 4.488 50.976 1.00 28.16 107 ARG A C 1
ATOM 755 O O . ARG A 1 107 ? -4.074 3.628 51.264 1.00 23.46 107 ARG A O 1
ATOM 763 N N . LEU A 1 108 ? -2.473 4.417 49.889 1.00 23.99 108 LEU A N 1
ATOM 764 C CA . LEU A 1 108 ? -2.457 3.228 49.041 1.00 25.81 108 LEU A CA 1
ATOM 765 C C . LEU A 1 108 ? -1.239 2.361 49.322 1.00 26.73 108 LEU A C 1
ATOM 766 O O . LEU A 1 108 ? -1.371 1.186 49.671 1.00 21.65 108 LEU A O 1
ATOM 771 N N . THR A 1 109 ? -0.055 2.910 49.106 1.00 27.55 109 THR A N 1
ATOM 772 C CA . THR A 1 109 ? 1.223 2.279 49.378 1.00 29.50 109 THR A CA 1
ATOM 773 C C . THR A 1 109 ? 2.011 3.187 50.313 1.00 30.60 109 THR A C 1
ATO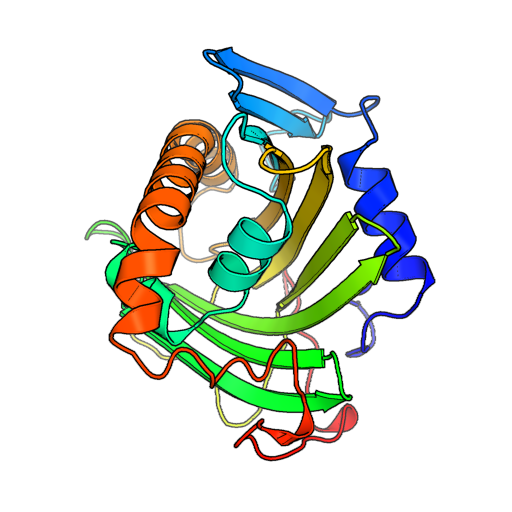M 774 O O . THR A 1 109 ? 1.544 4.252 50.723 1.00 29.63 109 THR A O 1
ATOM 778 N N . VAL A 1 110 ? 3.238 2.769 50.620 1.00 30.91 110 VAL A N 1
ATOM 779 C CA . VAL A 1 110 ? 4.069 3.554 51.521 1.00 27.41 110 VAL A CA 1
ATOM 780 C C . VAL A 1 110 ? 4.401 4.925 50.930 1.00 35.63 110 VAL A C 1
ATOM 781 O O . VAL A 1 110 ? 4.631 5.875 51.685 1.00 36.01 110 VAL A O 1
ATOM 785 N N . ASN A 1 111 ? 4.399 5.070 49.600 1.00 28.67 111 ASN A N 1
ATOM 786 C CA . ASN A 1 111 ? 4.666 6.356 48.957 1.00 28.60 111 ASN A CA 1
ATOM 787 C C . ASN A 1 111 ? 3.570 6.729 47.953 1.00 29.86 111 ASN A C 1
ATOM 788 O O . ASN A 1 111 ? 3.839 7.371 46.939 1.00 27.74 111 ASN A O 1
ATOM 793 N N . ALA A 1 112 ? 2.314 6.357 48.218 1.00 24.83 112 ALA A N 1
ATOM 794 C CA . ALA A 1 112 ? 1.210 6.799 47.363 1.00 27.22 112 ALA A CA 1
ATOM 795 C C . ALA A 1 112 ? -0.053 6.939 48.195 1.00 30.34 112 ALA A C 1
ATOM 796 O O . ALA A 1 112 ? -0.381 6.035 48.964 1.00 28.14 112 ALA A O 1
ATOM 798 N N . ASP A 1 113 ? -0.763 8.056 48.037 1.00 21.41 113 ASP A N 1
ATOM 799 C CA . ASP A 1 113 ? -2.000 8.247 48.775 1.00 30.73 113 ASP A CA 1
ATOM 800 C C . ASP A 1 113 ? -3.022 8.970 47.901 1.00 32.06 113 ASP A C 1
ATOM 801 O O . ASP A 1 113 ? -2.782 9.268 46.727 1.00 31.21 113 ASP A O 1
ATOM 806 N N . VAL A 1 114 ? -4.184 9.224 48.493 1.00 26.37 114 VAL A N 1
ATOM 807 C CA . VAL A 1 114 ? -5.296 9.904 47.847 1.00 24.13 114 VAL A CA 1
ATOM 808 C C . VAL A 1 114 ? -5.684 11.085 48.722 1.00 23.06 114 VAL A C 1
ATOM 809 O O . VAL A 1 114 ? -5.806 10.944 49.944 1.00 28.03 114 VAL A O 1
ATOM 813 N N . GLY A 1 115 ? -5.905 12.245 48.094 1.00 24.12 115 GLY A N 1
ATOM 814 C CA . GLY A 1 115 ? -6.152 13.462 48.838 1.00 26.43 115 GLY A CA 1
ATOM 815 C C . GLY A 1 115 ? -7.111 14.395 48.132 1.00 28.09 115 GLY A C 1
ATOM 816 O O . GLY A 1 115 ? -7.524 14.176 46.982 1.00 20.53 115 GLY A O 1
ATOM 817 N N . TYR A 1 116 ? -7.451 15.467 48.855 1.00 24.13 116 TYR A N 1
ATOM 818 C CA . TYR A 1 116 ? -8.500 16.400 48.494 1.00 26.18 116 TYR A CA 1
ATOM 819 C C . TYR A 1 116 ? -7.949 17.810 48.562 1.00 26.82 116 TYR A C 1
ATOM 820 O O . TYR A 1 116 ? -7.172 18.135 49.461 1.00 31.50 116 TYR A O 1
ATOM 829 N N . TYR A 1 117 ? -8.373 18.653 47.619 1.00 26.44 117 TYR A N 1
ATOM 830 C CA . TYR A 1 117 ? -7.921 20.045 47.586 1.00 21.88 117 TYR A CA 1
ATOM 831 C C . TYR A 1 117 ? -8.996 20.929 46.962 1.00 27.88 117 TYR A C 1
ATOM 832 O O . TYR A 1 117 ? -9.425 20.668 45.832 1.00 28.72 117 TYR A O 1
ATOM 841 N N . SER A 1 118 ? -9.392 21.988 47.676 1.00 27.96 118 SER A N 1
ATOM 842 C CA . SER A 1 118 ? -10.367 22.988 47.248 1.00 31.11 118 SER A CA 1
ATOM 843 C C . SER A 1 118 ? -9.711 24.355 47.151 1.00 32.94 118 SER A C 1
ATOM 844 O O . SER A 1 118 ? -8.872 24.708 47.984 1.00 33.19 118 SER A O 1
ATOM 847 N N . TRP A 1 119 ? -10.148 25.161 46.182 1.00 31.52 119 TRP A N 1
ATOM 848 C CA . TRP A 1 119 ? -9.627 26.518 46.103 1.00 36.96 119 TRP A CA 1
ATOM 849 C C . TRP A 1 119 ? -10.682 27.463 45.546 1.00 36.87 119 TRP A C 1
ATOM 850 O O . TRP A 1 119 ? -11.626 27.042 44.871 1.00 32.95 119 TRP A O 1
ATOM 861 N N . ARG A 1 120 ? -10.525 28.743 45.857 1.00 34.11 120 ARG A N 1
ATOM 862 C CA . ARG A 1 120 ? -11.532 29.709 45.458 1.00 45.47 120 ARG A CA 1
ATOM 863 C C . ARG A 1 120 ? -11.144 30.372 44.141 1.00 47.27 120 ARG A C 1
ATOM 864 O O . ARG A 1 120 ? -9.971 30.435 43.767 1.00 38.42 120 ARG A O 1
ATOM 872 N N . CYS A 1 121 ? -12.161 30.680 43.386 1.00 47.15 121 CYS A N 1
ATOM 873 C CA . CYS A 1 121 ? -12.001 31.369 42.102 1.00 41.50 121 CYS A CA 1
ATOM 874 C C . CYS A 1 121 ? -12.772 32.677 42.168 1.00 43.97 121 CYS A C 1
ATOM 875 O O . CYS A 1 121 ? -13.674 32.771 42.911 1.00 37.53 121 CYS A O 1
ATOM 878 N N . PRO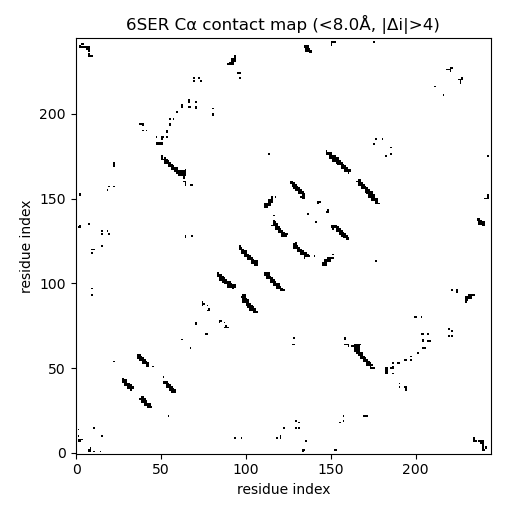 A 1 122 ? -12.385 33.703 41.405 1.00 56.02 122 PRO A N 1
ATOM 879 C CA . PRO A 1 122 ? -13.082 34.972 41.401 1.00 54.31 122 PRO A CA 1
ATOM 880 C C . PRO A 1 122 ? -14.569 34.818 41.076 1.00 49.94 122 PRO A C 1
ATOM 881 O O . PRO A 1 122 ? -14.874 34.210 40.151 1.00 52.54 122 PRO A O 1
ATOM 885 N N . LYS A 1 123 ? -15.364 35.481 41.898 1.00 54.25 123 LYS A N 1
ATOM 886 C CA . LYS A 1 123 ? -16.835 35.513 42.086 1.00 55.95 123 LYS A CA 1
ATOM 887 C C . LYS A 1 123 ? -17.817 35.294 40.951 1.00 71.95 123 LYS A C 1
ATOM 888 O O . LYS A 1 123 ? -18.948 35.120 41.334 1.00 86.43 123 LYS A O 1
ATOM 894 N N . PRO A 1 124 ? -17.609 35.475 39.643 1.00 62.04 124 PRO A N 1
ATOM 895 C CA . PRO A 1 124 ? -18.594 34.925 38.752 1.00 58.50 124 PRO A CA 1
ATOM 896 C C . PRO A 1 124 ? -18.309 33.407 38.757 1.00 46.67 124 PRO A C 1
ATOM 897 O O . PRO A 1 124 ? -19.185 32.650 38.754 1.00 41.04 124 PRO A O 1
ATOM 901 N N . LEU A 1 125 ? -17.047 33.031 38.803 1.00 40.69 125 LEU A N 1
ATOM 902 C CA . LEU A 1 125 ? -16.697 31.602 38.770 1.00 41.60 125 LEU A CA 1
ATOM 903 C C . LEU A 1 125 ? -16.994 30.936 40.096 1.00 41.34 125 LEU A C 1
ATOM 904 O O . LEU A 1 125 ? -16.994 31.577 41.099 1.00 40.31 125 LEU A O 1
ATOM 909 N N . LYS A 1 126 ? -17.230 29.656 40.049 1.00 33.21 126 LYS A N 1
ATOM 910 C CA . LYS A 1 126 ? -17.397 28.983 41.342 1.00 46.21 126 LYS A CA 1
ATOM 911 C C . LYS A 1 126 ? -16.056 28.435 41.852 1.00 42.71 126 LYS A C 1
ATOM 912 O O . LYS A 1 126 ? -15.114 28.437 41.137 1.00 33.04 126 LYS A O 1
ATOM 918 N N . ASN A 1 127 ? -16.021 28.041 43.106 1.00 32.76 127 ASN A N 1
ATOM 919 C CA . ASN A 1 127 ? -14.814 27.438 43.683 1.00 37.07 127 ASN A CA 1
ATOM 920 C C . ASN A 1 127 ? -14.651 26.033 43.115 1.00 33.61 127 ASN A C 1
ATOM 921 O O . ASN A 1 127 ? -15.585 25.467 42.696 1.00 32.59 127 ASN A O 1
ATOM 926 N N . ARG A 1 128 ? -13.443 25.528 43.127 1.00 35.11 128 ARG A N 1
ATOM 927 C CA . ARG A 1 128 ? -13.087 24.249 42.500 1.00 34.19 128 ARG A CA 1
ATOM 928 C C . ARG A 1 128 ? -12.504 23.275 43.507 1.00 31.79 128 ARG A C 1
ATOM 929 O O . ARG A 1 128 ? -12.005 23.687 44.445 1.00 30.91 128 ARG A O 1
ATOM 937 N N . ASP A 1 129 ? -12.588 22.004 43.220 1.00 29.56 129 ASP A N 1
ATOM 938 C CA . ASP A 1 129 ? -12.019 20.932 44.046 1.00 27.51 129 ASP A CA 1
ATOM 939 C C . ASP A 1 129 ? -11.500 19.809 43.166 1.00 27.42 129 ASP A C 1
ATOM 940 O O . ASP A 1 129 ? -11.968 19.644 42.127 1.00 24.53 129 ASP A O 1
ATOM 945 N N . VAL A 1 130 ? -10.557 19.082 43.686 1.00 25.69 130 VAL A N 1
ATOM 946 C CA . VAL A 1 130 ? -9.935 17.925 43.030 1.00 26.55 130 VAL A CA 1
ATOM 947 C C . VAL A 1 130 ? -9.729 16.801 44.019 1.00 33.27 130 VAL A C 1
ATOM 948 O O . VAL A 1 130 ? -9.503 17.035 45.141 1.00 25.20 130 VAL A O 1
ATOM 952 N N . ILE A 1 131 ? -9.876 15.603 43.513 1.00 31.93 131 ILE A N 1
ATOM 953 C CA . ILE A 1 131 ? -9.485 14.388 44.211 1.00 19.49 131 ILE A CA 1
ATOM 954 C C . ILE A 1 131 ? -8.368 13.783 43.383 1.00 27.41 131 ILE A C 1
ATOM 955 O O . ILE A 1 131 ? -8.572 13.496 42.198 1.00 21.99 131 ILE A O 1
ATOM 960 N N . THR A 1 132 ? -7.194 13.583 43.983 1.00 24.75 132 THR A N 1
ATOM 961 C CA . THR A 1 132 ? -6.026 13.142 43.230 1.00 29.47 132 THR A CA 1
ATOM 962 C C . THR A 1 132 ? -5.342 11.962 43.907 1.00 27.00 132 THR A C 1
ATOM 963 O O . THR A 1 132 ? -5.348 11.840 45.134 1.00 25.09 132 THR A O 1
ATOM 967 N N . LEU A 1 133 ? -4.754 11.093 43.090 1.00 24.90 133 LEU A N 1
ATOM 968 C CA . LEU A 1 133 ? -3.806 10.101 43.568 1.00 22.46 133 LEU A CA 1
ATOM 969 C C . LEU A 1 133 ? -2.412 10.702 43.449 1.00 28.84 133 LEU A C 1
ATOM 970 O O . LEU A 1 133 ? -1.994 11.099 42.359 1.00 27.83 133 LEU A O 1
ATOM 975 N N . ARG A 1 134 ? -1.708 10.786 44.566 1.00 26.92 134 ARG A N 1
ATOM 976 C CA . ARG A 1 134 ? -0.394 11.406 44.641 1.00 25.38 134 ARG A CA 1
ATOM 977 C C . ARG A 1 134 ? 0.633 10.330 44.951 1.00 27.77 134 ARG A C 1
ATOM 978 O O . ARG A 1 134 ? 0.370 9.435 45.762 1.00 28.86 134 ARG A O 1
ATOM 986 N N . SER A 1 135 ? 1.802 10.410 44.312 1.00 26.71 135 SER A N 1
ATOM 987 C CA . SER A 1 135 ? 2.896 9.507 44.644 1.00 25.21 135 SER A CA 1
ATOM 988 C C . SER A 1 135 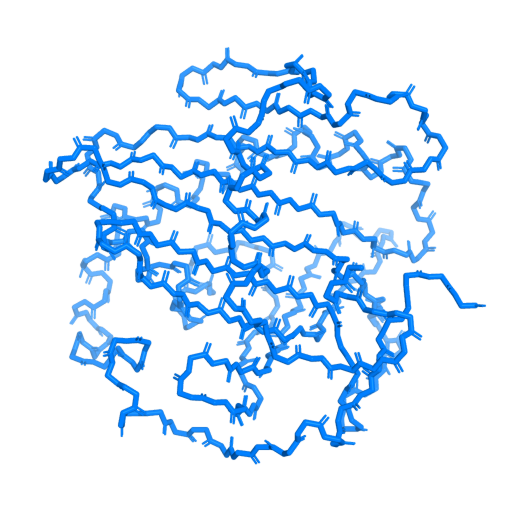? 4.231 10.227 44.546 1.00 26.77 135 SER A C 1
ATOM 989 O O . SER A 1 135 ? 4.408 11.124 43.718 1.00 29.60 135 SER A O 1
ATOM 992 N N . TRP A 1 136 ? 5.172 9.821 45.394 1.00 24.82 136 TRP A N 1
ATOM 993 C CA . TRP A 1 136 ? 6.428 10.536 45.557 1.00 27.66 136 TRP A CA 1
ATOM 994 C C . TRP A 1 136 ? 7.598 9.568 45.591 1.00 28.71 136 TRP A C 1
ATOM 995 O O . TRP A 1 136 ? 7.465 8.421 46.023 1.00 29.80 136 TRP A O 1
ATOM 1006 N N . LEU A 1 137 ? 8.756 10.050 45.133 1.00 33.14 137 LEU A N 1
ATOM 1007 C CA . LEU A 1 137 ? 9.947 9.218 45.033 1.00 30.95 137 LEU A CA 1
ATOM 1008 C C . LEU A 1 137 ? 11.219 10.051 45.130 1.00 37.70 137 LEU A C 1
ATOM 1009 O O . LEU A 1 137 ? 11.524 10.831 44.216 1.00 35.50 137 LEU A O 1
ATOM 1014 N N . PRO A 1 138 ? 12.050 9.879 46.153 1.00 32.69 138 PRO A N 1
ATOM 1015 C CA . PRO A 1 138 ? 13.348 10.514 46.173 1.00 38.98 138 PRO A CA 1
ATOM 1016 C C . PRO A 1 138 ? 14.239 9.728 45.208 1.00 37.79 138 PRO A C 1
ATOM 1017 O O . PRO A 1 138 ? 14.231 8.616 45.299 1.00 44.47 138 PRO A O 1
ATOM 1021 N N . MET A 1 139 ? 14.887 10.366 44.251 1.00 44.48 139 MET A N 1
ATOM 1022 C CA . MET A 1 139 ? 15.764 9.636 43.306 1.00 53.45 139 MET A CA 1
ATOM 1023 C C . MET A 1 139 ? 17.162 10.169 43.551 1.00 63.95 139 MET A C 1
ATOM 1024 O O . MET A 1 139 ? 17.520 11.138 42.953 1.00 68.87 139 MET A O 1
ATOM 1029 N N . GLY A 1 140 ? 17.879 9.569 44.475 1.00 66.77 140 GLY A N 1
ATOM 1030 C CA . GLY A 1 140 ? 19.247 10.000 44.772 1.00 71.28 140 GLY A CA 1
ATOM 1031 C C . GLY A 1 140 ? 19.222 11.309 45.477 1.00 73.94 140 GLY A C 1
ATOM 1032 O O . GLY A 1 140 ? 18.770 11.369 46.579 1.00 77.96 140 GLY A O 1
ATOM 1033 N N . ALA A 1 141 ? 19.678 12.328 44.799 1.00 75.98 141 ALA A N 1
ATOM 1034 C CA . ALA A 1 141 ? 19.643 13.678 45.343 1.00 78.80 141 ALA A CA 1
ATOM 1035 C C . ALA A 1 141 ? 18.377 14.438 44.967 1.00 73.61 141 ALA A C 1
ATOM 1036 O O . ALA A 1 141 ? 18.112 15.495 45.554 1.00 75.55 141 ALA A O 1
ATOM 1038 N N . ASP A 1 142 ? 17.591 13.923 44.026 1.00 66.70 142 ASP A N 1
ATOM 1039 C CA . ASP A 1 142 ? 16.410 14.598 43.517 1.00 54.06 142 ASP A CA 1
ATOM 1040 C C . ASP A 1 142 ? 15.137 13.994 44.094 1.00 45.86 142 ASP A C 1
ATOM 1041 O O . ASP A 1 142 ? 15.143 12.915 44.689 1.00 46.24 142 ASP A O 1
ATOM 1046 N N . TYR A 1 143 ? 14.034 14.713 43.900 1.00 35.47 143 TYR A N 1
ATOM 1047 C CA . TYR A 1 143 ? 12.722 14.273 44.339 1.00 29.06 143 TYR A CA 1
ATOM 1048 C C . TYR A 1 143 ? 11.706 14.470 43.221 1.00 40.39 143 TYR A C 1
ATOM 1049 O O . TYR A 1 143 ? 11.761 15.448 42.467 1.00 30.48 143 TYR A O 1
ATOM 1058 N N . ILE A 1 144 ? 10.760 13.541 43.135 1.00 29.40 144 ILE A N 1
ATOM 1059 C CA . ILE A 1 144 ? 9.599 13.691 42.268 1.00 31.38 144 ILE A CA 1
ATOM 1060 C C . ILE A 1 144 ? 8.342 13.460 43.091 1.00 33.12 144 ILE A C 1
ATOM 1061 O O . ILE A 1 144 ? 8.262 12.491 43.852 1.00 31.52 144 ILE A O 1
ATOM 1066 N N . ILE A 1 145 ? 7.364 14.346 42.934 1.00 30.16 145 ILE A N 1
ATOM 1067 C CA . ILE A 1 145 ? 6.012 14.148 43.434 1.00 30.35 145 ILE A CA 1
ATOM 1068 C C . ILE A 1 145 ? 5.073 14.373 42.264 1.00 36.99 145 ILE A C 1
ATOM 1069 O O . ILE A 1 145 ? 5.092 15.455 41.668 1.00 37.99 145 ILE A O 1
ATOM 1074 N N . MET A 1 146 ? 4.254 13.368 41.938 1.00 30.82 146 MET A N 1
ATOM 1075 C CA . MET A 1 146 ? 3.255 13.459 40.878 1.00 30.81 146 MET A CA 1
ATOM 1076 C C . MET A 1 146 ? 1.860 13.185 41.423 1.00 35.17 146 MET A C 1
ATOM 1077 O O . MET A 1 146 ? 1.689 12.543 42.464 1.00 34.01 146 MET A O 1
ATOM 1082 N N . ASN A 1 147 ? 0.859 13.649 40.676 1.00 28.67 147 ASN A N 1
ATOM 1083 C CA . ASN A 1 147 ? -0.527 13.338 40.994 1.00 26.89 147 ASN A CA 1
ATOM 1084 C C . ASN A 1 147 ? -1.357 13.413 39.720 1.00 27.88 147 ASN A C 1
ATOM 1085 O O . ASN A 1 147 ? -0.934 13.994 38.720 1.00 31.15 147 ASN A O 1
ATOM 1090 N N . TYR A 1 148 ? -2.541 12.800 39.770 1.00 32.08 148 TYR A N 1
ATOM 1091 C CA . TYR A 1 148 ? -3.555 12.907 38.727 1.00 27.28 148 TYR A CA 1
ATOM 1092 C C . TYR A 1 148 ? -4.903 12.600 39.369 1.00 30.15 148 TYR A C 1
ATOM 1093 O O . TYR A 1 148 ? -4.965 11.931 40.405 1.00 26.63 148 TYR A O 1
ATOM 1102 N N . SER A 1 149 ? -5.977 13.103 38.761 1.00 22.34 149 SER A N 1
ATOM 1103 C CA . SER A 1 149 ? -7.283 13.037 39.401 1.00 26.37 149 SER A CA 1
ATOM 1104 C C . SER A 1 149 ? -7.821 11.614 39.400 1.00 28.24 149 SER A C 1
ATOM 1105 O O . SER A 1 149 ? -7.487 10.789 38.543 1.00 22.63 149 SER A O 1
ATOM 1108 N N . VAL A 1 150 ? -8.677 11.334 40.373 1.00 26.00 150 VAL A N 1
ATOM 1109 C CA . VAL A 1 150 ? -9.236 10.006 40.560 1.00 32.28 150 VAL A CA 1
ATOM 1110 C C . VAL A 1 150 ? -10.612 10.181 41.192 1.00 27.79 150 VAL A C 1
ATOM 1111 O O . VAL A 1 150 ? -10.965 11.264 41.663 1.00 27.35 150 VAL A O 1
ATOM 1115 N N . LYS A 1 151 ? -11.409 9.119 41.196 1.00 26.29 151 LYS A N 1
ATOM 1116 C CA . LYS A 1 151 ? -12.729 9.162 41.810 1.00 31.63 151 LYS A CA 1
ATOM 1117 C C . LYS A 1 151 ? -12.740 8.300 43.060 1.00 29.58 151 LYS A C 1
ATOM 1118 O O . LYS A 1 151 ? -12.307 7.143 43.028 1.00 29.97 151 LYS A O 1
ATOM 1124 N N . HIS A 1 152 ? -13.215 8.878 44.158 1.00 32.03 152 HIS A N 1
ATOM 1125 C CA . HIS A 1 152 ? -13.350 8.174 45.420 1.00 35.54 152 HIS A CA 1
ATOM 1126 C C . HIS A 1 152 ? -14.825 8.143 45.796 1.00 38.26 152 HIS A C 1
ATOM 1127 O O . HIS A 1 152 ? -15.440 9.214 45.924 1.00 32.84 152 HIS A O 1
ATOM 1134 N N . PRO A 1 153 ? -15.417 6.960 46.008 1.00 37.87 153 PRO A N 1
ATOM 1135 C CA . PRO A 1 153 ? -16.885 6.875 46.126 1.00 40.28 153 PRO A CA 1
ATOM 1136 C C . PRO A 1 153 ? -17.469 7.753 47.217 1.00 37.81 153 PRO A C 1
ATOM 1137 O O . PRO A 1 153 ? -18.628 8.158 47.113 1.00 42.08 153 PRO A O 1
ATOM 1141 N N . LYS A 1 154 ? -16.710 8.083 48.249 1.00 30.28 154 LYS A N 1
ATOM 1142 C CA . LYS A 1 154 ? -17.226 8.950 49.297 1.00 29.40 154 LYS A CA 1
ATOM 1143 C C . LYS A 1 154 ? -16.988 10.428 49.019 1.00 34.06 154 LYS A C 1
ATOM 1144 O O . LYS A 1 154 ? -17.340 11.269 49.850 1.00 29.68 154 LYS A O 1
ATOM 1150 N N . TYR A 1 155 ? -16.400 10.779 47.879 1.00 34.06 155 TYR A N 1
ATOM 1151 C CA . TYR A 1 155 ? -16.147 12.177 47.538 1.00 33.98 155 TYR A CA 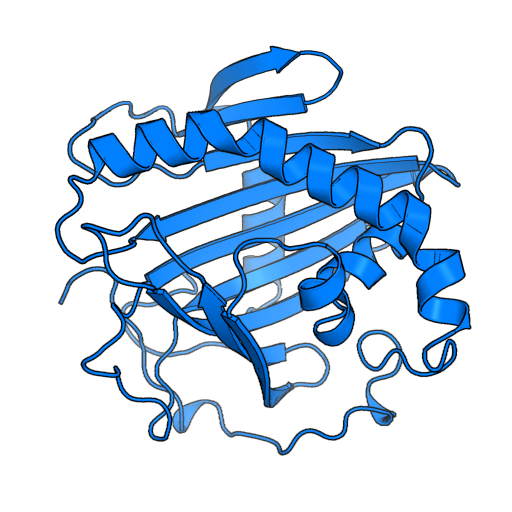1
ATOM 1152 C C . TYR A 1 155 ? -16.716 12.472 46.157 1.00 34.98 155 TYR A C 1
ATOM 1153 O O . TYR A 1 155 ? -15.971 12.766 45.215 1.00 32.97 155 TYR A O 1
ATOM 1162 N N . PRO A 1 156 ? -18.041 12.423 46.006 1.00 34.50 156 PRO A N 1
ATOM 1163 C CA . PRO A 1 156 ? -18.651 12.792 44.726 1.00 36.11 156 PRO A CA 1
ATOM 1164 C C . PRO A 1 156 ? -18.601 14.296 44.537 1.00 29.01 156 PRO A C 1
ATOM 1165 O O . PRO A 1 156 ? -18.321 15.037 45.492 1.00 31.90 156 PRO A O 1
ATOM 1169 N N . PRO A 1 157 ? -18.863 14.794 43.330 1.00 35.35 157 PRO A N 1
ATOM 1170 C CA . PRO A 1 157 ? -18.906 16.247 43.138 1.00 31.63 157 PRO A CA 1
ATOM 1171 C C . PRO A 1 157 ? -19.900 16.907 44.084 1.00 38.26 157 PRO A C 1
ATOM 1172 O O . PRO A 1 157 ? -20.927 16.332 44.450 1.00 36.71 157 PRO A O 1
ATOM 1176 N N . ARG A 1 158 ? -19.592 18.135 44.463 1.00 38.54 158 ARG A N 1
ATOM 1177 C CA . ARG A 1 158 ? -20.474 18.949 45.284 1.00 42.24 158 ARG A CA 1
ATOM 1178 C C . ARG A 1 158 ? -21.137 20.008 44.424 1.00 41.39 158 ARG A C 1
ATOM 1179 O O . ARG A 1 158 ? -20.479 20.633 43.589 1.00 38.06 158 ARG A O 1
ATOM 1187 N N . LYS A 1 159 ? -22.434 20.234 44.654 1.00 37.51 159 LYS A N 1
ATOM 1188 C CA . LYS A 1 159 ? -23.171 21.137 43.776 1.00 40.86 159 LYS A CA 1
ATOM 1189 C C . LYS A 1 159 ? -22.602 22.550 43.826 1.00 35.10 159 LYS A C 1
ATOM 1190 O O . LYS A 1 159 ? -22.676 23.278 42.831 1.00 33.68 159 LYS A O 1
ATOM 1196 N N . ASP A 1 160 ? -21.999 22.945 44.953 1.00 31.13 160 ASP A N 1
ATOM 1197 C CA . ASP A 1 160 ? -21.471 24.298 45.101 1.00 32.02 160 ASP A CA 1
ATOM 1198 C C . ASP A 1 160 ? -20.073 24.479 44.514 1.00 38.73 160 ASP A C 1
ATOM 1199 O O . ASP A 1 160 ? -19.618 25.624 44.385 1.00 37.17 160 ASP A O 1
ATOM 1204 N N . LEU A 1 161 ? -19.393 23.396 44.135 1.00 32.41 161 LEU A N 1
ATOM 1205 C CA . LEU A 1 161 ? -18.022 23.460 43.643 1.00 33.14 161 LEU A CA 1
ATOM 1206 C C . LEU A 1 161 ? -17.919 22.753 42.301 1.00 34.54 161 LEU A C 1
ATOM 1207 O O . LEU A 1 161 ? -18.524 21.701 42.094 1.00 27.94 161 LEU A O 1
ATOM 1212 N N . VAL A 1 162 ? -17.074 23.274 41.451 1.00 25.25 162 VAL A N 1
ATOM 1213 C CA . VAL A 1 162 ? -16.827 22.610 40.167 1.00 29.80 162 VAL A CA 1
ATOM 1214 C C . VAL A 1 162 ? -15.754 21.567 40.405 1.00 27.54 162 VAL A C 1
ATOM 1215 O O . VAL A 1 162 ? -14.804 21.900 40.946 1.00 32.72 162 VAL A O 1
ATOM 1219 N N . ARG A 1 163 ? -15.992 20.335 40.039 1.00 27.36 163 ARG A N 1
ATOM 1220 C CA . ARG A 1 163 ? -14.954 19.309 40.170 1.00 26.53 163 ARG A CA 1
ATOM 1221 C C . ARG A 1 163 ? -14.007 19.403 38.995 1.00 29.33 163 ARG A C 1
ATOM 1222 O O . ARG A 1 163 ? -14.357 19.067 37.971 1.00 35.10 163 ARG A O 1
ATOM 1230 N N . ALA A 1 164 ? -12.806 19.845 39.233 1.00 29.83 164 ALA A N 1
ATOM 1231 C CA . ALA A 1 164 ? -11.773 19.928 38.206 1.00 25.14 164 ALA A CA 1
ATOM 1232 C C . ALA A 1 164 ? -11.083 18.584 38.065 1.00 30.22 164 ALA A C 1
ATOM 1233 O O . ALA A 1 164 ? -11.300 17.705 38.823 1.00 25.72 164 ALA A O 1
ATOM 1235 N N . VAL A 1 165 ? -10.309 18.490 37.028 1.00 23.99 165 VAL A N 1
ATOM 1236 C CA . VAL A 1 165 ? -9.582 17.258 36.708 1.00 26.16 165 VAL A CA 1
ATOM 1237 C C . VAL A 1 165 ? -8.116 17.580 36.503 1.00 31.45 165 VAL A C 1
ATOM 1238 O O . VAL A 1 165 ? -7.774 18.321 35.670 1.00 28.78 165 VAL A O 1
ATOM 1242 N N . SER A 1 166 ? -7.302 16.976 37.309 1.00 30.47 166 SER A N 1
ATOM 1243 C CA . SER A 1 166 ? -5.855 17.061 37.151 1.00 28.25 166 SER A CA 1
ATOM 1244 C C . SER A 1 166 ? -5.424 15.917 36.237 1.00 30.31 166 SER A C 1
ATOM 1245 O O . SER A 1 166 ? -5.345 14.766 36.672 1.00 28.96 166 SER A O 1
ATOM 1248 N N . ILE A 1 167 ? -5.147 16.236 34.984 1.00 29.45 167 ILE A N 1
ATOM 1249 C CA . ILE A 1 167 ? -4.726 15.212 33.994 1.00 33.58 167 ILE A CA 1
ATOM 1250 C C . ILE A 1 167 ? -3.358 14.694 34.414 1.00 32.40 167 ILE A C 1
ATOM 1251 O O . ILE A 1 167 ? -3.184 13.545 34.413 1.00 54.89 167 ILE A O 1
ATOM 1256 N N . GLN A 1 168 ? -2.481 15.584 34.805 1.00 34.92 168 GLN A N 1
ATOM 1257 C CA . GLN A 1 168 ? -1.152 15.261 35.318 1.00 34.35 168 GLN A CA 1
ATOM 1258 C C . GLN A 1 168 ? -0.586 16.523 35.929 1.00 35.90 168 GLN A C 1
ATOM 1259 O O . GLN A 1 168 ? -0.693 17.508 35.343 1.00 41.91 168 GLN A O 1
ATOM 1265 N N . THR A 1 169 ? -0.155 16.476 37.165 1.00 31.95 169 THR A N 1
ATOM 1266 C CA . THR A 1 169 ? 0.514 17.595 37.840 1.00 36.52 169 THR A CA 1
ATOM 1267 C C . THR A 1 169 ? 1.654 17.022 38.676 1.00 31.73 169 THR A C 1
ATOM 1268 O O . THR A 1 169 ? 1.541 15.986 39.102 1.00 34.76 169 THR A O 1
ATOM 1272 N N . GLY A 1 170 ? 2.765 17.700 38.787 1.00 31.40 170 GLY A N 1
ATOM 1273 C CA . GLY A 1 170 ? 3.887 17.164 39.548 1.00 30.61 170 GLY A CA 1
ATOM 1274 C C . GLY A 1 170 ? 5.047 18.109 39.632 1.00 34.16 170 GLY A C 1
ATOM 1275 O O . GLY A 1 170 ? 5.019 19.084 39.001 1.00 31.44 170 GLY A O 1
ATOM 1276 N N . TYR A 1 171 ? 6.054 17.699 40.373 1.00 34.79 171 TYR A N 1
ATOM 1277 C CA . TYR A 1 171 ? 7.206 18.526 40.659 1.00 22.35 171 TYR A CA 1
ATOM 1278 C C . TYR A 1 171 ? 8.453 17.673 40.563 1.00 32.73 171 TYR A C 1
ATOM 1279 O O . TYR A 1 171 ? 8.463 16.522 41.008 1.00 30.90 171 TYR A O 1
ATOM 1288 N N . LEU A 1 172 ? 9.478 18.224 39.921 1.00 27.16 172 LEU A N 1
ATOM 1289 C CA . LEU A 1 172 ? 10.818 17.657 39.918 1.00 30.62 172 LEU A CA 1
ATOM 1290 C C . LEU A 1 172 ? 11.701 18.620 40.695 1.00 32.08 172 LEU A C 1
ATOM 1291 O O . LEU A 1 172 ? 11.804 19.799 40.335 1.00 31.82 172 LEU A O 1
ATOM 1296 N N . ILE A 1 173 ? 12.287 18.142 41.784 1.00 28.60 173 ILE A N 1
ATOM 1297 C CA . ILE A 1 173 ? 13.232 18.928 42.560 1.00 24.79 173 ILE A CA 1
ATOM 1298 C C . ILE A 1 173 ? 14.617 18.365 42.276 1.00 37.41 173 ILE A C 1
ATOM 1299 O O . ILE A 1 173 ? 14.868 17.172 42.476 1.00 32.46 173 ILE A O 1
ATOM 1304 N N . GLN A 1 174 ? 15.503 19.201 41.758 1.00 33.29 174 GLN A N 1
ATOM 1305 C CA . GLN A 1 174 ? 16.873 18.798 41.478 1.00 35.35 174 GLN A CA 1
ATOM 1306 C C . GLN A 1 174 ? 17.779 19.563 42.425 1.00 33.04 174 GLN A C 1
ATOM 1307 O O . GLN A 1 174 ? 17.777 20.802 42.424 1.00 31.85 174 GLN A O 1
ATOM 1313 N N . SER A 1 175 ? 18.512 18.832 43.261 1.00 38.83 175 SER A N 1
ATOM 1314 C CA . SER A 1 175 ? 19.482 19.474 44.137 1.00 40.12 175 SER A CA 1
ATOM 1315 C C . SER A 1 175 ? 20.668 19.974 43.325 1.00 40.18 175 SER A C 1
ATOM 1316 O O . SER A 1 175 ? 21.201 19.253 42.476 1.00 41.40 175 SER A O 1
ATOM 1319 N N . THR A 1 176 ? 21.076 21.210 43.580 1.00 42.93 176 THR A N 1
ATOM 1320 C CA . THR A 1 176 ? 22.243 21.803 42.936 1.00 50.42 176 THR A CA 1
ATOM 1321 C C . THR A 1 176 ? 23.353 22.047 43.954 1.00 54.86 176 THR A C 1
ATOM 1322 O O . THR A 1 176 ? 24.110 23.010 43.855 1.00 54.32 176 THR A O 1
ATOM 1326 N N . GLY A 1 177 ? 23.457 21.166 44.943 1.00 53.44 177 GLY A N 1
ATOM 1327 C CA . GLY A 1 177 ? 24.385 21.339 46.031 1.00 50.95 177 GLY A CA 1
ATOM 1328 C C . GLY A 1 177 ? 23.659 21.606 47.332 1.00 50.84 177 GLY A C 1
ATOM 1329 O O . GLY A 1 177 ? 22.429 21.716 47.372 1.00 49.51 177 GLY A O 1
ATOM 1330 N N . PRO A 1 178 ? 24.401 21.713 48.428 1.00 62.32 178 PRO A N 1
ATOM 1331 C CA . PRO A 1 178 ? 23.762 22.073 49.698 1.00 44.75 178 PRO A CA 1
ATOM 1332 C C . PRO A 1 178 ? 23.250 23.503 49.631 1.00 51.11 178 PRO A C 1
ATOM 1333 O O . PRO A 1 178 ? 23.834 24.361 48.962 1.00 64.12 178 PRO A O 1
ATOM 1337 N N . LYS A 1 179 ? 22.127 23.740 50.301 1.00 47.54 179 LYS A N 1
ATOM 1338 C CA . LYS A 1 179 ? 21.429 25.025 50.359 1.00 50.48 179 LYS A CA 1
ATOM 1339 C C . LYS A 1 179 ? 20.897 25.533 49.018 1.00 35.09 179 LYS A C 1
ATOM 1340 O O . LYS A 1 179 ? 20.519 26.704 48.937 1.00 45.90 179 LYS A O 1
ATOM 1346 N N . SER A 1 180 ? 20.831 24.711 47.968 1.00 35.63 180 SER A N 1
ATOM 1347 C CA . SER A 1 180 ? 20.268 25.198 46.710 1.00 43.76 180 SER A CA 1
ATOM 1348 C C . SER A 1 180 ? 19.637 24.057 45.917 1.00 43.59 180 SER A C 1
ATOM 1349 O O . SER A 1 180 ? 20.021 22.891 46.049 1.00 38.93 180 SER A O 1
ATOM 1352 N N . CYS A 1 181 ? 18.682 24.415 45.055 1.00 30.99 181 CYS A N 1
ATOM 1353 C CA . CYS A 1 181 ? 18.008 23.427 44.221 1.00 34.51 181 CYS A CA 1
ATOM 1354 C C . CYS A 1 181 ? 17.346 24.131 43.041 1.00 36.40 181 CYS A C 1
ATOM 1355 O O . CYS A 1 181 ? 17.272 25.362 42.982 1.00 35.02 181 CYS A O 1
ATOM 1358 N N . VAL A 1 182 ? 16.868 23.321 42.096 1.00 37.44 182 VAL A N 1
ATOM 1359 C CA . VAL A 1 182 ? 16.018 23.774 41.000 1.00 31.98 182 VAL A CA 1
ATOM 1360 C C . VAL A 1 182 ? 14.747 22.936 41.023 1.00 29.34 182 VAL A C 1
ATOM 1361 O O . VAL A 1 182 ? 14.814 21.707 41.133 1.00 34.10 182 VAL A O 1
ATOM 1365 N N . ILE A 1 183 ? 13.593 23.589 40.926 1.00 36.41 183 ILE A N 1
ATOM 1366 C CA . ILE A 1 183 ? 12.312 22.893 40.920 1.00 29.19 183 ILE A CA 1
ATOM 1367 C C . ILE A 1 183 ? 11.598 23.187 39.609 1.00 35.22 183 ILE A C 1
ATOM 1368 O O . ILE A 1 183 ? 11.507 24.347 39.188 1.00 31.34 183 ILE A O 1
ATOM 1373 N N . THR A 1 184 ? 11.103 22.132 38.965 1.00 28.77 184 THR A N 1
ATOM 1374 C CA . THR A 1 184 ? 10.301 22.246 37.756 1.00 32.62 184 THR A CA 1
ATOM 1375 C C . THR A 1 184 ? 8.892 21.761 38.066 1.00 30.48 184 THR A C 1
ATOM 1376 O O . THR A 1 184 ? 8.706 20.627 38.521 1.00 33.09 184 THR A O 1
ATOM 1380 N N . TYR A 1 185 ? 7.913 22.628 37.839 1.00 27.83 185 TYR A N 1
ATOM 1381 C CA . TYR A 1 185 ? 6.500 22.305 37.995 1.00 26.88 185 TYR A CA 1
ATOM 1382 C C . TYR A 1 185 ? 5.918 22.040 36.613 1.00 37.35 185 TYR A C 1
ATOM 1383 O O . TYR A 1 185 ? 6.116 22.835 35.687 1.00 36.22 185 TYR A O 1
ATOM 1392 N N . LEU A 1 186 ? 5.232 20.913 36.469 1.00 38.59 186 LEU A N 1
ATOM 1393 C CA . LEU A 1 186 ? 4.597 20.532 35.212 1.00 36.30 186 LEU A CA 1
ATOM 1394 C C . LEU A 1 186 ? 3.150 20.165 35.506 1.00 38.15 186 LEU A C 1
ATOM 1395 O O . LEU A 1 186 ? 2.892 19.304 36.354 1.00 37.18 186 LEU A O 1
ATOM 1400 N N . ALA A 1 187 ? 2.209 20.818 34.823 1.00 31.82 187 ALA A N 1
ATOM 1401 C CA . ALA A 1 187 ? 0.799 20.559 35.095 1.00 35.69 187 ALA A CA 1
ATOM 1402 C C . ALA A 1 187 ? -0.045 20.658 33.834 1.00 43.33 187 ALA A C 1
ATOM 1403 O O . ALA A 1 187 ? 0.256 21.419 32.911 1.00 35.69 187 ALA A O 1
ATOM 1405 N N . GLN A 1 188 ? -1.134 19.896 33.841 1.00 30.08 188 GLN A N 1
ATOM 1406 C CA . GLN A 1 188 ? -2.209 20.002 32.867 1.00 36.12 188 GLN A CA 1
ATOM 1407 C C . GLN A 1 188 ? -3.505 19.758 33.638 1.00 33.60 188 GLN A C 1
ATOM 1408 O O . GLN A 1 188 ? -3.817 18.616 33.983 1.00 32.83 188 GLN A O 1
ATOM 1414 N N . VAL A 1 189 ? -4.192 20.834 33.915 1.00 29.40 189 VAL A N 1
ATOM 1415 C CA . VAL A 1 189 ? -5.396 20.818 34.658 1.00 33.75 189 VAL A CA 1
ATOM 1416 C C . VAL A 1 189 ? -6.585 21.428 33.959 1.00 34.55 189 VAL A C 1
ATOM 1417 O O . VAL A 1 189 ? -6.545 22.543 33.565 1.00 35.95 189 VAL A O 1
ATOM 1421 N N . ASP A 1 190 ? -7.662 20.675 33.879 1.00 32.27 190 ASP A N 1
ATOM 1422 C CA . ASP A 1 190 ? -8.897 21.110 33.294 1.00 31.72 190 ASP A CA 1
ATOM 1423 C C . ASP A 1 190 ? -9.818 21.553 34.399 1.00 32.16 190 ASP A C 1
ATOM 1424 O O . ASP A 1 190 ? -10.242 20.790 35.172 1.00 29.53 190 ASP A O 1
ATOM 1429 N N . PRO A 1 191 ? -10.115 22.869 34.489 1.00 36.24 191 PRO A N 1
ATOM 1430 C CA . PRO A 1 191 ? -11.007 23.408 35.519 1.00 33.59 191 PRO A CA 1
ATOM 1431 C C . PRO A 1 191 ? -12.480 23.183 35.147 1.00 29.11 191 PRO A C 1
ATOM 1432 O O . PRO A 1 191 ? -13.340 23.539 35.933 1.00 28.79 191 PRO A O 1
ATOM 1436 N N . LYS A 1 192 ? -12.724 22.609 33.964 1.00 33.98 192 LYS A N 1
ATOM 1437 C CA . LYS A 1 192 ? -14.102 22.336 33.473 1.00 37.20 192 LYS A CA 1
ATOM 1438 C C . LYS A 1 192 ? -14.947 23.610 33.589 1.00 30.91 192 LYS A C 1
ATOM 1439 O O . LYS A 1 192 ? -14.487 24.669 33.116 1.00 31.83 192 LYS A O 1
ATOM 1445 N N . GLY A 1 193 ? -16.136 23.501 34.190 1.00 33.75 193 GLY A N 1
ATOM 1446 C CA . GLY A 1 193 ? -17.038 24.657 34.360 1.00 31.15 193 GLY A CA 1
ATOM 1447 C C . GLY A 1 193 ? -17.329 25.345 33.037 1.00 37.67 193 GLY A C 1
ATOM 1448 O O . GLY A 1 193 ? -17.580 24.634 32.044 1.00 38.54 193 GLY A O 1
ATOM 1449 N N . SER A 1 194 ? -17.298 26.682 33.026 1.00 39.29 194 SER A N 1
ATOM 1450 C CA . SER A 1 194 ? -17.557 27.448 31.831 1.00 45.97 194 SER A CA 1
ATOM 1451 C C . SER A 1 194 ? -16.413 28.191 31.209 1.00 51.08 194 SER A C 1
ATOM 1452 O O . SER A 1 194 ? -16.614 28.971 30.339 1.00 56.09 194 SER A O 1
ATOM 1455 N N . LEU A 1 195 ? -15.223 27.993 31.697 1.00 48.16 195 LEU A N 1
ATOM 1456 C CA . LEU A 1 195 ? -14.046 28.694 31.194 1.00 45.08 195 LEU A CA 1
ATOM 1457 C C . LEU A 1 195 ? -13.632 28.131 29.839 1.00 46.86 195 LEU A C 1
ATOM 1458 O O . LEU A 1 195 ? -13.481 26.913 29.701 1.00 47.31 195 LEU A O 1
ATOM 1463 N N . PRO A 1 196 ? -13.437 28.970 28.825 1.00 46.59 196 PRO A N 1
ATOM 1464 C CA . PRO A 1 196 ? -12.818 28.472 27.592 1.00 47.66 196 PRO A CA 1
ATOM 1465 C C . PRO A 1 196 ? -11.405 27.979 27.882 1.00 41.66 196 PRO A C 1
ATOM 1466 O O . PRO A 1 196 ? -10.678 28.562 28.691 1.00 38.26 196 PRO A O 1
ATOM 1470 N N . LYS A 1 197 ? -11.034 26.881 27.219 1.00 33.32 197 LYS A N 1
ATOM 1471 C CA . LYS A 1 197 ? -9.722 26.275 27.434 1.00 45.18 197 LYS A CA 1
ATOM 1472 C C . LYS A 1 197 ? -8.593 27.275 27.196 1.00 53.95 197 LYS A C 1
ATOM 1473 O O . LYS A 1 197 ? -7.634 27.331 27.976 1.00 46.97 197 LYS A O 1
ATOM 1479 N N . TRP A 1 198 ? -8.693 28.087 26.136 1.00 49.67 198 TRP A N 1
ATOM 1480 C CA . TRP A 1 198 ? -7.627 29.046 25.848 1.00 50.65 198 TRP A CA 1
ATOM 1481 C C . TRP A 1 198 ? -7.536 30.126 26.918 1.00 48.71 198 TRP A C 1
ATOM 1482 O O . TRP A 1 198 ? -6.453 30.669 27.159 1.00 45.94 198 TRP A O 1
ATOM 1493 N N . VAL A 1 199 ? -8.653 30.454 27.571 1.00 45.84 199 VAL A N 1
ATOM 1494 C CA . VAL A 1 199 ? -8.578 31.351 28.718 1.00 45.30 199 VAL A CA 1
ATOM 1495 C C . VAL A 1 199 ? -7.801 30.699 29.854 1.00 50.34 199 VAL A C 1
ATOM 1496 O O . VAL A 1 199 ? -7.066 31.374 30.587 1.00 45.66 199 VAL A O 1
ATOM 1500 N N . VAL A 1 200 ? -7.958 29.386 30.026 1.00 49.27 200 VAL A N 1
ATOM 1501 C CA . VAL A 1 200 ? -7.218 28.665 31.058 1.00 47.33 200 VAL A CA 1
ATOM 1502 C C . VAL A 1 200 ? -5.731 28.643 30.724 1.00 44.88 200 VAL A C 1
ATOM 1503 O O . VAL A 1 200 ? -4.884 28.937 31.576 1.00 39.29 200 VAL A O 1
ATOM 1507 N N . ASN A 1 201 ? -5.395 28.285 29.479 1.00 40.16 201 ASN A N 1
ATOM 1508 C CA . ASN A 1 201 ? -4.004 28.301 29.031 1.00 49.57 201 ASN A CA 1
ATOM 1509 C C . ASN A 1 201 ? -3.341 29.644 29.317 1.00 48.55 201 ASN A C 1
ATOM 1510 O O . ASN A 1 201 ? -2.221 29.694 29.834 1.00 51.78 201 ASN A O 1
ATOM 1515 N N . LYS A 1 202 ? -4.021 30.746 28.989 1.00 45.80 202 LYS A N 1
ATOM 1516 C CA . LYS A 1 202 ? -3.421 32.069 29.155 1.00 47.56 202 LYS A CA 1
ATOM 1517 C C . LYS A 1 202 ? -3.267 32.414 30.626 1.00 45.82 202 LYS A C 1
ATOM 1518 O O . LYS A 1 202 ? -2.210 32.893 31.059 1.00 47.51 202 LYS A O 1
ATOM 1524 N N . SER A 1 203 ? -4.326 32.182 31.403 1.00 44.81 203 SER A N 1
ATOM 1525 C CA . SER A 1 203 ? -4.331 32.520 32.821 1.00 45.82 203 SER A CA 1
ATOM 1526 C C . SER A 1 203 ? -3.255 31.752 33.584 1.00 47.45 203 SER A C 1
ATOM 1527 O O . SER A 1 203 ? -2.464 32.343 34.331 1.00 40.46 203 SER A O 1
ATOM 1530 N N . SER A 1 204 ? -3.217 30.427 33.416 1.00 44.39 204 SER A N 1
ATOM 1531 C CA . SER A 1 204 ? -2.239 29.628 34.145 1.00 41.84 204 SER A CA 1
ATOM 1532 C C . SER A 1 204 ? -0.813 29.987 33.743 1.00 45.35 204 SER A C 1
ATOM 1533 O O . SER A 1 204 ? 0.104 29.902 34.564 1.00 48.73 204 SER A O 1
ATOM 1536 N N . GLN A 1 205 ? -0.610 30.405 32.495 1.00 51.52 205 GLN A N 1
ATOM 1537 C CA . GLN A 1 205 ? 0.689 30.916 32.067 1.00 50.46 205 GLN A CA 1
ATOM 1538 C C . GLN A 1 205 ? 1.030 32.218 32.773 1.00 50.83 205 GLN A C 1
ATOM 1539 O O . GLN A 1 205 ? 2.164 32.413 33.229 1.00 43.91 205 GLN A O 1
ATOM 1545 N N . PHE A 1 206 ? 0.053 33.122 32.861 1.00 51.77 206 PHE A N 1
ATOM 1546 C CA . PHE A 1 206 ? 0.297 34.463 33.375 1.00 53.73 206 PHE A CA 1
ATOM 1547 C C . PHE A 1 206 ? 0.573 34.459 34.872 1.00 49.11 206 PHE A C 1
ATOM 1548 O O . PHE A 1 206 ? 1.365 35.273 35.358 1.00 53.44 206 PHE A O 1
ATOM 1556 N N . LEU A 1 207 ? -0.074 33.574 35.616 1.00 50.18 207 LEU A N 1
ATOM 1557 C CA . LEU A 1 207 ? 0.045 33.558 37.064 1.00 46.78 207 LEU A CA 1
ATOM 1558 C C . LEU A 1 207 ? 1.122 32.605 37.558 1.00 47.31 207 LEU A C 1
ATOM 1559 O O . LEU A 1 207 ? 1.494 32.671 38.735 1.00 51.13 207 LEU A O 1
ATOM 1564 N N . ALA A 1 208 ? 1.622 31.731 36.687 1.00 43.99 208 ALA A N 1
ATOM 1565 C CA . ALA A 1 208 ? 2.573 30.707 37.109 1.00 51.37 208 ALA A CA 1
ATOM 1566 C C . ALA A 1 208 ? 3.807 31.282 37.792 1.00 48.65 208 ALA A C 1
ATOM 1567 O O . ALA A 1 208 ? 4.140 30.815 38.894 1.00 44.63 208 ALA A O 1
ATOM 1569 N N . PRO A 1 209 ? 4.522 32.265 37.225 1.00 52.14 209 PRO A N 1
ATOM 1570 C CA . PRO A 1 209 ? 5.700 32.788 37.938 1.00 43.12 209 PRO A CA 1
ATOM 1571 C C . PRO A 1 209 ? 5.368 33.353 39.304 1.00 51.62 209 PRO A C 1
ATOM 1572 O O . PRO A 1 209 ? 6.180 33.232 40.229 1.00 45.47 209 PRO A O 1
ATOM 1576 N N . LYS A 1 210 ? 4.188 33.951 39.470 1.00 46.15 210 LYS A N 1
ATOM 1577 C CA . LYS A 1 210 ? 3.834 34.506 40.770 1.00 47.68 210 LYS A CA 1
ATOM 1578 C C . LYS A 1 210 ? 3.577 33.406 41.790 1.00 44.94 210 LYS A C 1
ATOM 1579 O O . LYS A 1 210 ? 3.952 33.532 42.961 1.00 47.59 210 LYS A O 1
ATOM 1585 N N . ALA A 1 211 ? 2.930 32.325 41.364 1.00 46.49 211 ALA A N 1
ATOM 1586 C CA . ALA A 1 211 ? 2.654 31.219 42.272 1.00 43.43 211 ALA A CA 1
ATOM 1587 C C . ALA A 1 211 ? 3.941 30.532 42.713 1.00 47.90 211 ALA A C 1
ATOM 1588 O O . ALA A 1 211 ? 4.063 30.108 43.867 1.00 37.77 211 ALA A O 1
ATOM 1590 N N . MET A 1 212 ? 4.915 30.416 41.805 1.00 41.40 212 MET A N 1
ATOM 1591 C CA . MET A 1 212 ? 6.175 29.770 42.152 1.00 40.19 212 MET A CA 1
ATOM 1592 C C . MET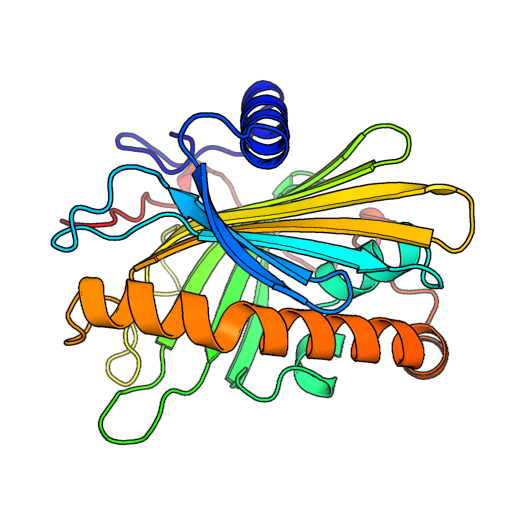 A 1 212 ? 6.967 30.603 43.148 1.00 45.20 212 MET A C 1
ATOM 1593 O O . MET A 1 212 ? 7.610 30.052 44.051 1.00 43.46 212 MET A O 1
ATOM 1598 N N . LYS A 1 213 ? 6.954 31.930 42.991 1.00 39.73 213 LYS A N 1
ATOM 1599 C CA . LYS A 1 213 ? 7.711 32.765 43.915 1.00 47.03 213 LYS A CA 1
ATOM 1600 C C . LYS A 1 213 ? 7.044 32.823 45.281 1.00 37.46 213 LYS A C 1
ATOM 1601 O O . LYS A 1 213 ? 7.736 32.941 46.297 1.00 40.71 213 LYS A O 1
ATOM 1607 N N . LYS A 1 214 ? 5.711 32.727 45.332 1.00 37.73 214 LYS A N 1
ATOM 1608 C CA . LYS A 1 214 ? 5.045 32.582 46.622 1.00 42.12 214 LYS A CA 1
ATOM 1609 C C . LYS A 1 214 ? 5.493 31.302 47.320 1.00 37.56 214 LYS A C 1
ATOM 1610 O O . LYS A 1 214 ? 5.809 31.312 48.516 1.00 37.08 214 LYS A O 1
ATOM 1616 N N . MET A 1 215 ? 5.565 30.199 46.576 1.00 31.87 215 MET A N 1
ATOM 1617 C CA . MET A 1 215 ? 6.096 28.964 47.136 1.00 40.27 215 MET A CA 1
ATOM 1618 C C . MET A 1 215 ? 7.535 29.142 47.603 1.00 38.82 215 MET A C 1
ATOM 1619 O O . MET A 1 215 ? 7.923 28.620 48.655 1.00 37.76 215 MET A O 1
ATOM 1624 N N . TYR A 1 216 ? 8.347 29.867 46.832 1.00 36.85 216 TYR A N 1
ATOM 1625 C CA . TYR A 1 216 ? 9.736 30.066 47.228 1.00 41.14 216 TYR A CA 1
ATOM 1626 C C . TYR A 1 216 ? 9.825 30.819 48.552 1.00 41.60 216 TYR A C 1
ATOM 1627 O O . TYR A 1 216 ? 10.598 30.442 49.441 1.00 35.50 216 TYR A O 1
ATOM 1636 N N . LYS A 1 217 ? 9.035 31.886 48.704 1.00 35.80 217 LYS A N 1
ATOM 1637 C CA . LYS A 1 217 ? 9.029 32.613 49.972 1.00 40.68 217 LYS A CA 1
ATOM 1638 C C . LYS A 1 217 ? 8.573 31.714 51.112 1.00 45.23 217 LYS A C 1
ATOM 1639 O O . LYS A 1 217 ? 9.063 31.837 52.242 1.00 43.29 217 LYS A O 1
ATOM 1645 N N . ALA A 1 218 ? 7.637 30.800 50.835 1.00 38.08 218 ALA A N 1
ATOM 1646 C CA . ALA A 1 218 ? 7.183 29.878 51.868 1.00 39.48 218 ALA A CA 1
ATOM 1647 C C . ALA A 1 218 ? 8.323 28.995 52.359 1.00 39.30 218 ALA A C 1
ATOM 1648 O O . ALA A 1 218 ? 8.420 28.704 53.556 1.00 38.13 218 ALA A O 1
ATOM 1650 N N . CYS A 1 219 ? 9.202 28.567 51.450 1.00 35.27 219 CYS A N 1
ATOM 1651 C CA . CYS A 1 219 ? 10.344 27.750 51.850 1.00 34.15 219 CYS A CA 1
ATOM 1652 C C . CYS A 1 219 ? 11.276 28.496 52.800 1.00 41.13 219 CYS A C 1
ATOM 1653 O O . CYS A 1 219 ? 11.913 27.868 53.655 1.00 35.18 219 CYS A O 1
ATOM 1656 N N . LEU A 1 220 ? 11.375 29.825 52.666 1.00 41.18 220 LEU A N 1
ATOM 1657 C CA . LEU A 1 220 ? 12.228 30.600 53.566 1.00 41.51 220 LEU A CA 1
ATOM 1658 C C . LEU A 1 220 ? 11.641 30.652 54.968 1.00 41.17 220 LEU A C 1
ATOM 1659 O O . LEU A 1 220 ? 12.379 30.607 55.960 1.00 38.93 220 LEU A O 1
ATOM 1664 N N . LYS A 1 221 ? 10.320 30.749 55.072 1.00 41.47 221 LYS A N 1
ATOM 1665 C CA . LYS A 1 221 ? 9.657 30.808 56.365 1.00 43.23 221 LYS A CA 1
ATOM 1666 C C . LYS A 1 221 ? 9.386 29.427 56.951 1.00 41.22 221 LYS A C 1
ATOM 1667 O O . LYS A 1 221 ? 8.965 29.335 58.109 1.00 52.59 221 LYS A O 1
ATOM 1673 N N . TYR A 1 222 ? 9.642 28.350 56.194 1.00 37.36 222 TYR A N 1
ATOM 1674 C CA . TYR A 1 222 ? 9.192 27.034 56.642 1.00 38.40 222 TYR A CA 1
ATOM 1675 C C . TYR A 1 222 ? 9.939 26.534 57.873 1.00 36.55 222 TYR A C 1
ATOM 1676 O O . TYR A 1 222 ? 9.271 26.102 58.831 1.00 32.76 222 TYR A O 1
ATOM 1685 N N . PRO A 1 223 ? 11.282 26.533 57.924 1.00 30.98 223 PRO A N 1
ATOM 1686 C CA . PRO A 1 223 ? 11.959 25.977 59.116 1.00 36.99 223 PRO A CA 1
ATOM 1687 C C . PRO A 1 223 ? 11.468 26.567 60.427 1.00 39.19 223 PRO A C 1
ATOM 1688 O O . PRO A 1 223 ? 11.206 25.816 61.374 1.00 37.51 223 PRO A O 1
ATOM 1692 N N . GLU A 1 224 ? 11.293 27.891 60.489 1.00 38.14 224 GLU A N 1
ATOM 1693 C CA . GLU A 1 224 ? 10.796 28.525 61.708 1.00 39.83 224 GLU A CA 1
ATOM 1694 C C . GLU A 1 224 ? 9.351 28.137 61.994 1.00 43.63 224 GLU A C 1
ATOM 1695 O O . GLU A 1 224 ? 8.994 27.858 63.145 1.00 43.81 224 GLU A O 1
ATOM 1701 N N . TRP A 1 225 ? 8.502 28.123 60.964 1.00 39.28 225 TRP A N 1
ATOM 1702 C CA . TRP A 1 225 ? 7.115 27.719 61.164 1.00 33.01 225 TRP A CA 1
ATOM 1703 C C . TRP A 1 225 ? 7.025 26.264 61.618 1.00 30.37 225 TRP A C 1
ATOM 1704 O O . TRP A 1 225 ? 6.281 25.935 62.550 1.00 28.09 225 TRP A O 1
ATOM 1715 N N . LYS A 1 226 ? 7.777 25.377 60.964 1.00 27.88 226 LYS A N 1
ATOM 1716 C CA . LYS A 1 226 ? 7.675 23.953 61.271 1.00 34.99 226 LYS A CA 1
ATOM 1717 C C . LYS A 1 226 ? 8.216 23.646 62.664 1.00 36.87 226 LYS A C 1
ATOM 1718 O O . LYS A 1 226 ? 7.755 22.702 63.315 1.00 30.62 226 LYS A O 1
ATOM 1724 N N . GLN A 1 227 ? 9.187 24.440 63.133 1.00 38.59 227 GLN A N 1
ATOM 1725 C CA . GLN A 1 227 ? 9.675 24.319 64.503 1.00 37.84 227 GLN A CA 1
ATOM 1726 C C . GLN A 1 227 ? 8.573 24.591 65.524 1.00 43.19 227 GLN A C 1
ATOM 1727 O O . GLN A 1 227 ? 8.600 24.036 66.624 1.00 31.92 227 GLN A O 1
ATOM 1733 N N . LYS A 1 228 ? 7.596 25.430 65.187 1.00 38.02 228 LYS A N 1
ATOM 1734 C CA . LYS A 1 228 ? 6.478 25.686 66.085 1.00 33.32 228 LYS A CA 1
ATOM 1735 C C . LYS A 1 228 ? 5.312 24.722 65.894 1.00 33.73 228 LYS A C 1
ATOM 1736 O O . LYS A 1 228 ? 4.308 24.849 66.604 1.00 33.72 228 LYS A O 1
ATOM 1742 N N . HIS A 1 229 ? 5.410 23.761 64.971 1.00 34.49 229 HIS A N 1
ATOM 1743 C CA . HIS A 1 229 ? 4.274 22.904 64.613 1.00 36.00 229 HIS A CA 1
ATOM 1744 C C . HIS A 1 229 ? 4.717 21.445 64.477 1.00 41.65 229 HIS A C 1
ATOM 1745 O O . HIS A 1 229 ? 4.641 20.836 63.411 1.00 31.95 229 HIS A O 1
ATOM 1752 N N . LEU A 1 230 ? 5.155 20.865 65.594 1.00 33.64 230 LEU A N 1
ATOM 1753 C CA . LEU A 1 230 ? 5.630 19.488 65.673 1.00 33.22 230 LEU A CA 1
ATOM 1754 C C . LEU A 1 230 ? 6.742 19.268 64.653 1.00 33.09 230 LEU A C 1
ATOM 1755 O O . LEU A 1 230 ? 6.541 18.566 63.654 1.00 32.75 230 LEU A O 1
ATOM 1760 N N . PRO A 1 231 ? 7.928 19.834 64.881 1.00 36.26 231 PRO A N 1
ATOM 1761 C CA . PRO A 1 231 ? 9.027 19.671 63.917 1.00 35.59 231 PRO A CA 1
ATOM 1762 C C . PRO A 1 231 ? 9.384 18.238 63.589 1.00 36.22 231 PRO A C 1
ATOM 1763 O O . PRO A 1 231 ? 9.863 17.991 62.474 1.00 39.88 231 PRO A O 1
ATOM 1767 N N . HIS A 1 232 ? 9.174 17.295 64.517 1.00 45.67 232 HIS A N 1
ATOM 1768 C CA . HIS A 1 232 ? 9.531 15.894 64.299 1.00 43.85 232 HIS A CA 1
ATOM 1769 C C . HIS A 1 232 ? 8.501 15.151 63.464 1.00 42.16 232 HIS A C 1
ATOM 1770 O O . HIS A 1 232 ? 8.799 14.064 62.962 1.00 40.50 232 HIS A O 1
ATOM 1777 N N . PHE A 1 233 ? 7.303 15.706 63.310 1.00 39.22 233 PHE A N 1
ATOM 1778 C CA . PHE A 1 233 ? 6.202 15.029 62.621 1.00 38.68 233 PHE A CA 1
ATOM 1779 C C . PHE A 1 233 ? 6.263 15.332 61.129 1.00 35.86 233 PHE A C 1
ATOM 1780 O O . PHE A 1 233 ? 5.790 16.374 60.674 1.00 27.78 233 PHE A O 1
ATOM 1788 N N . LYS A 1 234 ? 6.863 14.414 60.373 1.00 29.06 234 LYS A N 1
ATOM 1789 C CA . LYS A 1 234 ? 6.979 14.516 58.920 1.00 34.30 234 LYS A CA 1
ATOM 1790 C C . LYS A 1 234 ? 6.715 13.132 58.358 1.00 33.67 234 LYS A C 1
ATOM 1791 O O . LYS A 1 234 ? 7.648 12.395 58.008 1.00 33.31 234 LYS A O 1
ATOM 1797 N N . PRO A 1 235 ? 5.445 12.727 58.281 1.00 29.02 235 PRO A N 1
ATOM 1798 C CA . PRO A 1 235 ? 5.129 11.376 57.786 1.00 29.25 235 PRO A CA 1
ATOM 1799 C C . PRO A 1 235 ? 5.563 11.116 56.359 1.00 32.17 235 PRO A C 1
ATOM 1800 O O . PRO A 1 235 ? 5.657 9.943 55.981 1.00 30.22 235 PRO A O 1
ATOM 1804 N N . TRP A 1 236 ? 5.803 12.153 55.544 1.00 31.78 236 TRP A N 1
ATOM 1805 C CA . TRP A 1 236 ? 6.309 11.908 54.193 1.00 32.72 236 TRP A CA 1
ATOM 1806 C C . TRP A 1 236 ? 7.740 11.389 54.212 1.00 32.88 236 TRP A C 1
ATOM 1807 O O . TRP A 1 236 ? 8.170 10.730 53.257 1.00 34.79 236 TRP A O 1
ATOM 1818 N N . LEU A 1 237 ? 8.486 11.676 55.281 1.00 35.65 237 LEU A N 1
ATOM 1819 C CA . LEU A 1 237 ? 9.816 11.109 55.482 1.00 30.95 237 LEU A CA 1
ATOM 1820 C C . LEU A 1 237 ? 9.783 9.837 56.318 1.00 35.10 237 LEU A C 1
ATOM 1821 O O . LEU A 1 237 ? 10.649 8.974 56.151 1.00 36.79 237 LEU A O 1
ATOM 1826 N N . HIS A 1 238 ? 8.802 9.700 57.214 1.00 37.56 238 HIS A N 1
ATOM 1827 C CA . HIS A 1 238 ? 8.710 8.561 58.129 1.00 36.30 238 HIS A CA 1
ATOM 1828 C C . HIS A 1 238 ? 7.314 7.975 58.005 1.00 30.95 238 HIS A C 1
ATOM 1829 O O . HIS A 1 238 ? 6.382 8.407 58.697 1.00 35.16 238 HIS A O 1
ATOM 1836 N N . PRO A 1 239 ? 7.128 6.993 57.127 1.00 33.01 239 PRO A N 1
ATOM 1837 C CA . PRO A 1 239 ? 5.763 6.525 56.838 1.00 34.63 239 PRO A CA 1
ATOM 1838 C C . PRO A 1 239 ? 5.102 5.818 58.004 1.00 41.31 239 PRO A C 1
ATOM 1839 O O . PRO A 1 239 ? 3.872 5.682 58.000 1.00 38.41 239 PRO A O 1
ATOM 1843 N N . GLU A 1 240 ? 5.865 5.386 59.013 1.00 36.47 240 GLU A N 1
ATOM 1844 C CA . GLU A 1 240 ? 5.252 4.831 60.213 1.00 37.45 240 GLU A CA 1
ATOM 1845 C C . GLU A 1 240 ? 4.528 5.889 61.041 1.00 41.82 240 GLU A C 1
ATOM 1846 O O . GLU A 1 240 ? 3.823 5.535 61.991 1.00 36.78 240 GLU A O 1
ATOM 1852 N N . GLN A 1 241 ? 4.664 7.168 60.699 1.00 39.34 241 GLN A N 1
ATOM 1853 C CA . GLN A 1 241 ? 3.927 8.219 61.385 1.00 33.64 241 GLN A CA 1
ATOM 1854 C C . GLN A 1 241 ? 2.581 8.538 60.736 1.00 33.13 241 GLN A C 1
ATOM 1855 O O . GLN A 1 241 ? 1.842 9.371 61.270 1.00 34.41 241 GLN A O 1
ATOM 1861 N N . SER A 1 242 ? 2.236 7.904 59.619 1.00 37.65 242 SER A N 1
ATOM 1862 C CA . SER A 1 242 ? 1.011 8.275 58.893 1.00 40.83 242 SER A CA 1
ATOM 1863 C C . SER A 1 242 ? -0.249 7.908 59.668 1.00 40.40 242 SER A C 1
ATOM 1864 O O . SER A 1 242 ? -0.425 6.738 60.031 1.00 44.00 242 SER A O 1
ATOM 1867 N N . PRO A 1 243 ? -1.160 8.849 59.906 1.00 41.81 243 PRO A N 1
ATOM 1868 C CA . PRO A 1 243 ? -2.392 8.526 60.634 1.00 36.56 243 PRO A CA 1
ATOM 1869 C C . PRO A 1 243 ? -3.536 8.128 59.722 1.00 38.41 243 PRO A C 1
ATOM 1870 O O . PRO A 1 243 ? -4.700 8.132 60.141 1.00 45.88 243 PRO A O 1
ATOM 1874 N N . LEU A 1 244 ? -3.214 7.767 58.476 1.00 35.70 244 LEU A N 1
ATOM 1875 C CA . LEU A 1 244 ? -4.255 7.615 57.472 1.00 35.07 244 LEU A CA 1
ATOM 1876 C C . LEU A 1 244 ? -4.732 6.166 57.358 1.00 35.18 244 LEU A C 1
ATOM 1877 O O . LEU A 1 244 ? -3.940 5.226 57.496 1.00 31.48 244 LEU A O 1
ATOM 1882 N N . PRO A 1 245 ? -6.021 5.958 57.091 1.00 27.42 245 PRO A N 1
ATOM 1883 C CA . PRO A 1 245 ? -6.486 4.615 56.746 1.00 32.59 245 PRO A CA 1
ATOM 1884 C C . PRO A 1 245 ? -5.956 4.209 55.378 1.00 33.69 245 PRO A C 1
ATOM 1885 O O . PRO A 1 245 ? -5.470 5.030 54.598 1.00 32.68 245 PRO A O 1
ATOM 1889 N N . SER A 1 246 ? -6.065 2.918 55.088 1.00 34.80 246 SER A N 1
ATOM 1890 C CA . SER A 1 246 ? -5.576 2.361 53.837 1.00 31.61 246 SER A CA 1
ATOM 1891 C C . SER A 1 246 ? -6.733 2.049 52.896 1.00 37.19 246 SER A C 1
ATOM 1892 O O . SER A 1 246 ? -7.868 1.838 53.325 1.00 39.18 246 SER A O 1
ATOM 1895 N N . LEU A 1 247 ? -6.422 2.014 51.603 1.00 34.14 247 LEU A N 1
ATOM 1896 C CA . LEU A 1 247 ? -7.381 1.792 50.529 1.00 30.60 247 LEU A CA 1
ATOM 1897 C C . LEU A 1 247 ? -6.849 0.744 49.563 1.00 34.73 247 LEU A C 1
ATOM 1898 O O . LEU A 1 247 ? -5.643 0.692 49.283 1.00 34.27 247 LEU A O 1
ATOM 1903 N N . ALA A 1 248 ? -7.759 -0.055 49.009 1.00 33.24 248 ALA A N 1
ATOM 1904 C CA . ALA A 1 248 ? -7.432 -0.888 47.859 1.00 28.80 248 ALA A CA 1
ATOM 1905 C C . ALA A 1 248 ? -7.566 -0.065 46.588 1.00 31.98 248 ALA A C 1
ATOM 1906 O O . ALA A 1 248 ? -8.440 0.800 46.482 1.00 30.33 248 ALA A O 1
ATOM 1908 N N . LEU A 1 249 ? -6.691 -0.352 45.624 1.00 31.24 249 LEU A N 1
ATOM 1909 C CA . LEU A 1 249 ? -6.708 0.354 44.351 1.00 34.42 249 LEU A CA 1
ATOM 1910 C C . LEU A 1 249 ? -8.056 0.222 43.651 1.00 39.38 249 LEU A C 1
ATOM 1911 O O . LEU A 1 249 ? -8.501 1.160 42.981 1.00 39.23 249 LEU A O 1
ATOM 1916 N N . SER A 1 250 ? -8.736 -0.916 43.812 1.00 36.84 250 SER A N 1
ATOM 1917 C CA . SER A 1 250 ? -9.992 -1.128 43.103 1.00 47.40 250 SER A CA 1
ATOM 1918 C C . SER A 1 250 ? -11.166 -0.384 43.727 1.00 46.34 250 SER A C 1
ATOM 1919 O O . SER A 1 250 ? -12.246 -0.360 43.129 1.00 55.67 250 SER A O 1
ATOM 1922 N N . GLU A 1 251 ? -10.993 0.216 44.904 1.00 32.67 251 GLU A N 1
ATOM 1923 C CA . GLU A 1 251 ? -12.034 1.087 45.438 1.00 35.93 251 GLU A CA 1
ATOM 1924 C C . GLU A 1 251 ? -12.059 2.454 44.759 1.00 38.11 251 GLU A C 1
ATOM 1925 O O . GLU A 1 251 ? -12.986 3.233 45.005 1.00 37.47 251 GLU A O 1
ATOM 1931 N N . LEU A 1 252 ? -11.074 2.769 43.927 1.00 32.52 252 LEU A N 1
ATOM 1932 C CA . LEU A 1 252 ? -11.031 4.031 43.206 1.00 36.23 252 LEU A CA 1
ATOM 1933 C C . LEU A 1 252 ? -11.512 3.832 41.775 1.00 39.30 252 LEU A C 1
ATOM 1934 O O . LEU A 1 252 ? -11.472 2.726 41.234 1.00 38.03 252 LEU A O 1
ATOM 1939 N N . SER A 1 253 ? -11.980 4.921 41.168 1.00 34.25 253 SER A N 1
ATOM 1940 C CA . SER A 1 253 ? -12.412 4.912 39.778 1.00 40.00 253 SER A CA 1
ATOM 1941 C C . SER A 1 253 ? -11.649 5.966 38.993 1.00 32.55 253 SER A C 1
ATOM 1942 O O . SER A 1 253 ? -11.182 6.967 39.544 1.00 39.24 253 SER A O 1
ATOM 1945 N N . VAL A 1 254 ? -11.535 5.719 37.690 1.00 38.20 254 VAL A N 1
ATOM 1946 C CA . VAL A 1 254 ? -10.878 6.648 36.778 1.00 38.05 254 VAL A CA 1
ATOM 1947 C C . VAL A 1 254 ? -11.665 7.945 36.684 1.00 41.14 254 VAL A C 1
ATOM 1948 O O . VAL A 1 254 ? -12.899 7.939 36.613 1.00 40.82 254 VAL A O 1
ATOM 1952 N N . GLN A 1 255 ? -10.952 9.068 36.653 1.00 37.10 255 GLN A N 1
ATOM 1953 C CA . GLN A 1 255 ? -11.541 10.372 36.360 1.00 44.22 255 GLN A CA 1
ATOM 1954 C C . GLN A 1 255 ? -11.144 10.790 34.950 1.00 48.26 255 GLN A C 1
ATOM 1955 O O . GLN A 1 255 ? -9.991 11.162 34.708 1.00 49.54 255 GLN A O 1
ATOM 1961 N N . HIS A 1 256 ? -12.104 10.761 34.032 1.00 52.39 256 HIS A N 1
ATOM 1962 C CA . HIS A 1 256 ? -11.856 11.179 32.660 1.00 56.32 256 HIS A CA 1
ATOM 1963 C C . HIS A 1 256 ? -11.837 12.697 32.543 1.00 48.92 256 HIS A C 1
ATOM 1964 O O . HIS A 1 256 ? -12.616 13.398 33.199 1.00 44.77 256 HIS A O 1
ATOM 1971 N N . ALA A 1 257 ? -10.938 13.202 31.695 1.00 63.63 257 ALA A N 1
ATOM 1972 C CA . ALA A 1 257 ? -10.895 14.638 31.433 1.00 68.75 257 ALA A CA 1
ATOM 1973 C C . ALA A 1 257 ? -12.153 15.093 30.713 1.00 73.01 257 ALA A C 1
ATOM 1974 O O . ALA A 1 257 ? -12.659 16.195 30.957 1.00 76.04 257 ALA A O 1
ATOM 1976 N N . ASP A 1 258 ? -12.669 14.251 29.821 1.00 88.52 258 ASP A N 1
ATOM 1977 C CA . ASP A 1 258 ? -13.882 14.519 29.064 1.00 90.25 258 ASP A CA 1
ATOM 1978 C C . ASP A 1 258 ? -14.658 13.218 28.957 1.00 90.87 258 ASP A C 1
ATOM 1979 O O . ASP A 1 258 ? -14.101 12.195 28.548 1.00 90.43 258 ASP A O 1
ATOM 1984 N N . SER A 1 259 ? -15.929 13.253 29.345 1.00 95.27 259 SER A N 1
ATOM 1985 C CA . SER A 1 259 ? -16.742 12.043 29.405 1.00 97.72 259 SER A CA 1
ATOM 1986 C C . SER A 1 259 ? -17.954 12.139 28.487 1.00 88.30 259 SER A C 1
ATOM 1987 O O . SER A 1 259 ? -18.098 11.354 27.549 1.00 85.70 259 SER A O 1
#

GO terms:
  GO:0005319 lipid carrier activity (F, TAS)
  GO:0031210 phosphatidylcholine binding (F, TAS)
  GO:0005829 cytosol (C, TAS)
  GO:0006656 phosphatidylcholine biosynthetic process (P, TAS)
  GO:0005515 protein binding (F, IPI)
  GO:0005829 cytosol (C, IDA)

Sequence (245 aa):
PVLGRESVQVPDDQDFRSFRSECEAEVGWNLTYSRAGVSVWVQAVEMDRTLHKIKCRMECCDVPAETLYDVLHDIEYRKKWDSNVIETFDIARLTVNADVGYYSWRCPKPLKNRDVITLRSWLPMGADYIIMNYSVKHPKYPPRKDLVRAVSIQTGYLIQSTGPKSCVITYLAQVDPKGSLPKWVVNKSSQFLAPKAMKKMYKACLKYPEWKQKHLPHFKPWLHPEQSPLPSLALSELSVQHADS